Protein AF-0000000072512938 (afdb_homodimer)

Organism: Oesophagostomum dentatum (NCBI:txid61180)

Sequence (250 aa):
MSCCQEAKSILQPLFENYSKQLEEQHVDKAAEYYDEHAVLIQIGKKAEYGREAIKRELKKFDEIMGKSTTKLSGDSYLKAGDFLIITANYETNTEKIGVAKGKFTQIWRKTGDKYTIIHDEFSMEMSCCQEAKSILQPLFENYSKQLEEQHVDKAAEYYDEHAVLIQIGKKAEYGREAIKRELKKFDEIMGKSTTKLSGDSYLKAGDFLIITANYETNTEKIGVAKGKFTQIWRKTGDKYTIIHDEFSME

Solvent-accessible surface area (backbone atoms only — not comparable to full-atom values): 12509 Å² total; per-residue (Å²): 126,61,69,46,58,58,23,37,71,59,46,48,61,55,49,53,53,44,48,48,26,50,31,70,66,35,42,72,67,34,32,64,40,37,28,70,76,13,35,42,35,44,70,95,55,81,66,32,65,20,28,68,47,40,33,54,52,47,44,52,50,40,69,60,26,47,54,36,50,77,46,76,44,82,65,44,41,31,45,43,88,58,32,39,34,42,36,28,36,40,42,30,45,30,67,64,69,46,74,46,35,32,39,36,41,39,36,31,38,54,57,92,92,43,68,26,32,47,37,36,38,32,43,77,106,124,60,70,47,58,57,24,37,70,59,47,48,60,54,48,51,52,45,49,47,26,51,32,70,65,34,45,71,67,35,33,65,39,38,28,72,75,14,35,42,36,45,70,95,57,81,67,32,64,21,28,69,47,39,33,54,51,48,45,52,51,40,71,60,26,45,54,36,49,74,46,75,43,84,65,44,41,30,46,41,87,58,31,38,37,42,37,29,35,40,41,30,44,30,68,64,68,46,74,47,33,32,41,36,40,38,36,30,38,54,56,92,92,43,70,27,34,47,36,37,37,32,44,77,105

Nearest PDB structures (foldseek):
  2rgq-assembly1_A  TM=8.273E-01  e=2.759E-08  Nostoc punctiforme PCC 73102
  3cnx-assembly1_A  TM=8.675E-01  e=4.681E-07  Streptomyces avermitilis
  3gwr-assembly1_A  TM=8.528E-01  e=3.090E-06  Thiobacillus denitrificans ATCC 25259
  3er7-assembly1_A  TM=6.664E-01  e=2.913E-06  Exiguobacterium sibiricum 255-15
  7s5n-assembly2_D  TM=7.376E-01  e=6.637E-05  Mycobacterium marinum M

Radius of gyration: 19.02 Å; Cα contacts (8 Å, |Δi|>4): 520; chains: 2; bounding box: 40×60×36 Å

Secondary structure (DSSP, 8-state):
--HHHHHHHHHHHHHHHHHHHHHTT-HHHHHTTEEEEEEEEETTSPPEESHHHHHHHHHHHHHHH-SEEEEEEEEEEEEETTEEEEEEEEEEEETTTEEEEEEEEEEEEEETTEEEEEEEEE---/--HHHHHHHHHHHHHHHHHHHHHTT-HHHHHTTEEEEEEEEETTSPPEESHHHHHHHHHHHHHHH-SEEEEEEEEEEEEETTEEEEEEEEEEEETTTEEEEEEEEEEEEEETTEEEEEEEEE---

pLDDT: mean 95.58, std 9.35, range [35.94, 98.88]

InterPro domains:
  IPR027843 Domain of unknown function DUF4440 [PF14534] (13-117)
  IPR032710 NTF2-like domain superfamily [SSF54427] (13-124)

Structure (mmCIF, N/CA/C/O backbone):
data_AF-0000000072512938-model_v1
#
loop_
_entity.id
_entity.type
_entity.pdbx_description
1 polymer 'DUF4440 domain-containing protein'
#
loop_
_atom_site.group_PDB
_atom_site.id
_atom_site.type_symbol
_atom_site.label_atom_id
_atom_site.label_alt_id
_atom_site.label_comp_id
_atom_site.label_asym_id
_atom_site.label_entity_id
_atom_site.label_seq_id
_atom_site.pdbx_PDB_ins_code
_atom_site.Cartn_x
_atom_site.Cartn_y
_atom_site.Cartn_z
_atom_site.occupancy
_atom_site.B_iso_or_equiv
_atom_site.auth_seq_id
_atom_site.auth_comp_id
_atom_site.auth_asym_id
_atom_site.auth_atom_id
_atom_site.pdbx_PDB_model_num
ATOM 1 N N . MET A 1 1 ? -26.25 -3.875 -3.771 1 35.94 1 MET A N 1
ATOM 2 C CA . MET A 1 1 ? -25.547 -5.148 -3.668 1 35.94 1 MET A CA 1
ATOM 3 C C . MET A 1 1 ? -24.453 -5.078 -2.604 1 35.94 1 MET A C 1
ATOM 5 O O . MET A 1 1 ? -23.891 -4.012 -2.352 1 35.94 1 MET A O 1
ATOM 9 N N . SER A 1 2 ? -24.359 -5.918 -1.643 1 42.59 2 SER A N 1
ATOM 10 C CA . SER A 1 2 ? -23.469 -5.887 -0.483 1 42.59 2 SER A CA 1
ATOM 11 C C . SER A 1 2 ? -22.047 -5.504 -0.882 1 42.59 2 SER A C 1
ATOM 13 O O . SER A 1 2 ? -21.594 -5.852 -1.971 1 42.59 2 SER A O 1
ATOM 15 N N . CYS A 1 3 ? -21.547 -4.367 -0.385 1 50.16 3 CYS A N 1
ATOM 16 C CA . CYS A 1 3 ? -20.203 -3.822 -0.572 1 50.16 3 CYS A CA 1
ATOM 17 C C . CYS A 1 3 ? -19.219 -4.926 -0.903 1 50.16 3 CYS A C 1
ATOM 19 O O . CYS A 1 3 ? -18.344 -4.75 -1.762 1 50.16 3 CYS A O 1
ATOM 21 N N . CYS A 1 4 ? -19.578 -6.215 -0.371 1 59.03 4 CYS A N 1
ATOM 22 C CA . CYS A 1 4 ? -18.656 -7.328 -0.538 1 59.03 4 CYS A CA 1
ATOM 23 C C . CYS A 1 4 ? -18.828 -7.98 -1.903 1 59.03 4 CYS A C 1
ATOM 25 O O . CYS A 1 4 ? -17.844 -8.328 -2.559 1 59.03 4 CYS A O 1
ATOM 27 N N . GLN A 1 5 ? -19.984 -7.977 -2.498 1 74.44 5 GLN A N 1
ATOM 28 C CA . GLN A 1 5 ? -20.203 -8.703 -3.744 1 74.44 5 GLN A CA 1
ATOM 29 C C . GLN A 1 5 ? -19.578 -7.961 -4.926 1 74.44 5 GLN A C 1
ATOM 31 O O . GLN A 1 5 ? -19.031 -8.578 -5.836 1 74.44 5 GLN A O 1
ATOM 36 N N . GLU A 1 6 ? -19.594 -6.746 -4.879 1 89.75 6 GLU A N 1
ATOM 37 C CA . GLU A 1 6 ? -19.031 -5.93 -5.949 1 89.75 6 GLU A CA 1
ATOM 38 C C . GLU A 1 6 ? -17.516 -6.086 -6.027 1 89.75 6 GLU A C 1
ATOM 40 O O . GLU A 1 6 ? -16.953 -6.25 -7.117 1 89.75 6 GLU A O 1
ATOM 45 N N . ALA A 1 7 ? -16.891 -6.137 -4.93 1 95.31 7 ALA A N 1
ATOM 46 C CA . ALA A 1 7 ? -15.438 -6.289 -4.887 1 95.31 7 ALA A CA 1
ATOM 47 C C . ALA A 1 7 ? -15 -7.586 -5.555 1 95.31 7 ALA A C 1
ATOM 49 O O . ALA A 1 7 ? -14.062 -7.598 -6.355 1 95.31 7 ALA A O 1
ATOM 50 N N . LYS A 1 8 ? -15.688 -8.672 -5.273 1 96.38 8 LYS A N 1
ATOM 51 C CA . LYS A 1 8 ? -15.336 -9.969 -5.828 1 96.38 8 LYS A CA 1
ATOM 52 C C . LYS A 1 8 ? -15.57 -10.008 -7.336 1 96.38 8 LYS A C 1
ATOM 54 O O . LYS A 1 8 ? -14.758 -10.555 -8.086 1 96.38 8 LYS A O 1
ATOM 59 N N . SER A 1 9 ? -16.609 -9.492 -7.809 1 96.62 9 SER A N 1
ATOM 60 C CA . SER A 1 9 ? -16.953 -9.523 -9.227 1 96.62 9 SER A CA 1
ATOM 61 C C . SER A 1 9 ? -15.906 -8.797 -10.062 1 96.62 9 SER A C 1
ATOM 63 O O . SER A 1 9 ? -15.648 -9.172 -11.203 1 96.62 9 SER A O 1
ATOM 65 N N . ILE A 1 10 ? -15.258 -7.77 -9.508 1 96.94 10 ILE A N 1
ATOM 66 C CA . ILE A 1 10 ? -14.234 -7.012 -10.219 1 96.94 10 ILE A CA 1
ATOM 67 C C . ILE A 1 10 ? -12.875 -7.688 -10.047 1 96.94 10 ILE A C 1
ATOM 69 O O . ILE A 1 10 ? -12.172 -7.934 -11.023 1 96.94 10 ILE A O 1
ATOM 73 N N . LEU A 1 11 ? -12.531 -8.016 -8.773 1 97.94 11 LEU A N 1
ATOM 74 C CA . LEU A 1 11 ? -11.156 -8.367 -8.43 1 97.94 11 LEU A CA 1
ATOM 75 C C . LEU A 1 11 ? -10.883 -9.836 -8.734 1 97.94 11 LEU A C 1
ATOM 77 O O . LEU A 1 11 ? -9.758 -10.203 -9.078 1 97.94 11 LEU A O 1
ATOM 81 N N . GLN A 1 12 ? -11.867 -10.711 -8.656 1 97.81 12 GLN A N 1
ATOM 82 C CA . GLN A 1 12 ? -11.617 -12.133 -8.867 1 97.81 12 GLN A CA 1
ATOM 83 C C . GLN A 1 12 ? -11.094 -12.398 -10.281 1 97.81 12 GLN A C 1
ATOM 85 O O . GLN A 1 12 ? -10.062 -13.055 -10.453 1 97.81 12 GLN A O 1
ATOM 90 N N . PRO A 1 13 ? -11.75 -11.852 -11.297 1 97.81 13 PRO A N 1
ATOM 91 C CA . PRO A 1 13 ? -11.195 -12.094 -12.625 1 97.81 13 PRO A CA 1
ATOM 92 C C . PRO A 1 13 ? -9.82 -11.453 -12.82 1 97.81 13 PRO A C 1
ATOM 94 O O . PRO A 1 13 ? -8.977 -12 -13.539 1 97.81 13 PRO A O 1
ATOM 97 N N . LEU A 1 14 ? -9.508 -10.258 -12.266 1 98.06 14 LEU A N 1
ATOM 98 C CA . LEU A 1 14 ? -8.195 -9.625 -12.328 1 98.06 14 LEU A CA 1
ATOM 99 C C . LEU A 1 14 ? -7.129 -10.523 -11.711 1 98.06 14 LEU A C 1
ATOM 101 O O . LEU A 1 14 ? -6.09 -10.773 -12.328 1 98.06 14 LEU A O 1
ATOM 105 N N . PHE A 1 15 ? -7.457 -11.023 -10.547 1 98.69 15 PHE A N 1
ATOM 106 C CA . PHE A 1 15 ? -6.516 -11.883 -9.836 1 98.69 15 PHE A CA 1
ATOM 107 C C . PHE A 1 15 ? -6.258 -13.172 -10.609 1 98.69 15 PHE A C 1
ATOM 109 O O . PHE A 1 15 ? -5.121 -13.641 -10.688 1 98.69 15 PHE A O 1
ATOM 116 N N . GLU A 1 16 ? -7.336 -13.781 -11.125 1 98.25 16 GLU A N 1
ATOM 117 C CA . GLU A 1 16 ? -7.203 -15.031 -11.867 1 98.25 16 GLU A CA 1
ATOM 118 C C . GLU A 1 16 ? -6.324 -14.852 -13.102 1 98.25 16 GLU A C 1
ATOM 120 O O . GLU A 1 16 ? -5.516 -15.719 -13.43 1 98.25 16 GLU A O 1
ATOM 125 N N . ASN A 1 17 ? -6.449 -13.758 -13.75 1 98.44 17 ASN A N 1
ATOM 126 C CA . ASN A 1 17 ? -5.605 -13.484 -14.906 1 98.44 17 ASN A CA 1
ATOM 127 C C . ASN A 1 17 ? -4.152 -13.25 -14.5 1 98.44 17 ASN A C 1
ATOM 129 O O . ASN A 1 17 ? -3.23 -13.719 -15.156 1 98.44 17 ASN A O 1
ATOM 133 N N . TYR A 1 18 ? -3.945 -12.492 -13.438 1 98.75 18 TYR A N 1
ATOM 134 C CA . TYR A 1 18 ? -2.621 -12.297 -12.859 1 98.75 18 TYR A CA 1
ATOM 135 C C . TYR A 1 18 ? -1.987 -13.641 -12.492 1 98.75 18 TYR A C 1
ATOM 137 O O . TYR A 1 18 ? -0.845 -13.914 -12.867 1 98.75 18 TYR A O 1
ATOM 145 N N . SER A 1 19 ? -2.727 -14.461 -11.828 1 98.25 19 SER A N 1
ATOM 146 C CA . SER A 1 19 ? -2.246 -15.766 -11.383 1 98.25 19 SER A CA 1
ATOM 147 C C . SER A 1 19 ? -1.896 -16.656 -12.57 1 98.25 19 SER A C 1
ATOM 149 O O . SER A 1 19 ? -0.896 -17.375 -12.539 1 98.25 19 SER A O 1
ATOM 151 N N . LYS A 1 20 ? -2.711 -16.578 -13.555 1 98.25 20 LYS A N 1
ATOM 152 C CA . LYS A 1 20 ? -2.486 -17.391 -14.75 1 98.25 20 LYS A CA 1
ATOM 153 C C . LYS A 1 20 ? -1.156 -17.031 -15.406 1 98.25 20 LYS A C 1
ATOM 155 O O . LYS A 1 20 ? -0.452 -17.906 -15.914 1 98.25 20 LYS A O 1
ATOM 160 N N . GLN A 1 21 ? -0.826 -15.711 -15.43 1 98.56 21 GLN A N 1
ATOM 161 C CA . GLN A 1 21 ? 0.461 -15.305 -15.984 1 98.56 21 GLN A CA 1
ATOM 162 C C . GLN A 1 21 ? 1.615 -15.961 -15.234 1 98.56 21 GLN A C 1
ATOM 164 O O . GLN A 1 21 ? 2.584 -16.422 -15.852 1 98.56 21 GLN A O 1
ATOM 169 N N . LEU A 1 22 ? 1.523 -16.047 -13.93 1 98.19 22 LEU A N 1
ATOM 170 C CA . LEU A 1 22 ? 2.566 -16.656 -13.117 1 98.19 22 LEU A CA 1
ATOM 171 C C . LEU A 1 22 ? 2.615 -18.156 -13.344 1 98.19 22 LEU A C 1
ATOM 173 O O . LEU A 1 22 ? 3.695 -18.734 -13.469 1 98.19 22 LEU A O 1
ATOM 177 N N . GLU A 1 23 ? 1.452 -18.766 -13.398 1 97.75 23 GLU A N 1
ATOM 178 C CA . GLU A 1 23 ? 1.359 -20.219 -13.586 1 97.75 23 GLU A CA 1
ATOM 179 C C . GLU A 1 23 ? 1.979 -20.625 -14.922 1 97.75 23 GLU A C 1
ATOM 181 O O . GLU A 1 23 ? 2.598 -21.688 -15.016 1 97.75 23 GLU A O 1
ATOM 186 N N . GLU A 1 24 ? 1.854 -19.797 -15.891 1 96.69 24 GLU A N 1
ATOM 187 C CA . GLU A 1 24 ? 2.346 -20.109 -17.234 1 96.69 24 GLU A CA 1
ATOM 188 C C . GLU A 1 24 ? 3.754 -19.562 -17.438 1 96.69 24 GLU A C 1
ATOM 190 O O . GLU A 1 24 ? 4.27 -19.562 -18.562 1 96.69 24 GLU A O 1
ATOM 195 N N . GLN A 1 25 ? 4.363 -18.969 -16.406 1 97.81 25 GLN A N 1
ATOM 196 C CA . GLN A 1 25 ? 5.738 -18.5 -16.359 1 97.81 25 GLN A CA 1
ATOM 197 C C . GLN A 1 25 ? 5.938 -17.281 -17.266 1 97.81 25 GLN A C 1
ATOM 199 O O . GLN A 1 25 ? 6.977 -17.156 -17.906 1 97.81 25 GLN A O 1
ATOM 204 N N . HIS A 1 26 ? 4.883 -16.531 -17.422 1 98.31 26 HIS A N 1
ATOM 205 C CA . HIS A 1 26 ? 4.957 -15.234 -18.094 1 98.31 26 HIS A CA 1
ATOM 206 C C . HIS A 1 26 ? 5.266 -14.117 -17.094 1 98.31 26 HIS A C 1
ATOM 208 O O . HIS A 1 26 ? 4.453 -13.219 -16.906 1 98.31 26 HIS A O 1
ATOM 214 N N . VAL A 1 27 ? 6.43 -14.062 -16.641 1 98.25 27 VAL A N 1
ATOM 215 C CA . VAL A 1 27 ? 6.859 -13.195 -15.539 1 98.25 27 VAL A CA 1
ATOM 216 C C . VAL A 1 27 ? 6.723 -11.734 -15.945 1 98.25 27 VAL A C 1
ATOM 218 O O . VAL A 1 27 ? 6.254 -10.906 -15.164 1 98.25 27 VAL A O 1
ATOM 221 N N . ASP A 1 28 ? 7.109 -11.383 -17.188 1 98.25 28 ASP A N 1
ATOM 222 C CA . ASP A 1 28 ? 7.02 -10.008 -17.656 1 98.25 28 ASP A CA 1
ATOM 223 C C . ASP A 1 28 ? 5.57 -9.516 -17.656 1 98.25 28 ASP A C 1
ATOM 225 O O . ASP A 1 28 ? 5.293 -8.383 -17.266 1 98.25 28 ASP A O 1
ATOM 229 N N . LYS A 1 29 ? 4.668 -10.336 -18.109 1 98.62 29 LYS A N 1
ATOM 230 C CA . LYS A 1 29 ? 3.252 -9.984 -18.125 1 98.62 29 LYS A CA 1
ATOM 231 C C . LYS A 1 29 ? 2.697 -9.844 -16.703 1 98.62 29 LYS A C 1
ATOM 233 O O . LYS A 1 29 ? 1.9 -8.953 -16.438 1 98.62 29 LYS A O 1
ATOM 238 N N . ALA A 1 30 ? 3.111 -10.781 -15.797 1 98.75 30 ALA A N 1
ATOM 239 C CA . ALA A 1 30 ? 2.686 -10.703 -14.406 1 98.75 30 ALA A CA 1
ATOM 240 C C . ALA A 1 30 ? 3.17 -9.406 -13.758 1 98.75 30 ALA A C 1
ATOM 242 O O . ALA A 1 30 ? 2.428 -8.766 -13.008 1 98.75 30 ALA A O 1
ATOM 243 N N . ALA A 1 31 ? 4.418 -9.047 -14.07 1 98.75 31 ALA A N 1
ATOM 244 C CA . ALA A 1 31 ? 5.02 -7.855 -13.477 1 98.75 31 ALA A CA 1
ATOM 245 C C . ALA A 1 31 ? 4.246 -6.602 -13.875 1 98.75 31 ALA A C 1
ATOM 247 O O . ALA A 1 31 ? 4.223 -5.617 -13.133 1 98.75 31 ALA A O 1
ATO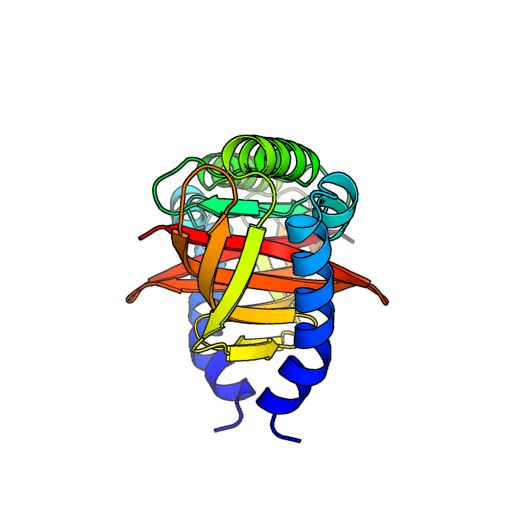M 248 N N . GLU A 1 32 ? 3.561 -6.617 -15.016 1 98.31 32 GLU A N 1
ATOM 249 C CA . GLU A 1 32 ? 2.822 -5.465 -15.523 1 98.31 32 GLU A CA 1
ATOM 250 C C . GLU A 1 32 ? 1.613 -5.152 -14.641 1 98.31 32 GLU A C 1
ATOM 252 O O . GLU A 1 32 ? 1.047 -4.062 -14.719 1 98.31 32 GLU A O 1
ATOM 257 N N . TYR A 1 33 ? 1.203 -6.09 -13.844 1 98.81 33 TYR A N 1
ATOM 258 C CA . TYR A 1 33 ? 0.08 -5.852 -12.945 1 98.81 33 TYR A CA 1
ATOM 259 C C . TYR A 1 33 ? 0.5 -4.984 -11.766 1 98.81 33 TYR A C 1
ATOM 261 O O . TYR A 1 33 ? -0.348 -4.43 -11.062 1 98.81 33 TYR A O 1
ATOM 269 N N . TYR A 1 34 ? 1.783 -4.906 -11.5 1 98.81 34 TYR A N 1
ATOM 270 C CA . TYR A 1 34 ? 2.258 -4.113 -10.367 1 98.81 34 TYR A CA 1
ATOM 271 C C . TYR A 1 34 ? 2.426 -2.65 -10.758 1 98.81 34 TYR A C 1
ATOM 273 O O . TYR A 1 34 ? 2.904 -2.346 -11.852 1 98.81 34 TYR A O 1
ATOM 281 N N . ASP A 1 35 ? 2.004 -1.762 -9.859 1 98.06 35 ASP A N 1
ATOM 282 C CA . ASP A 1 35 ? 2.301 -0.337 -9.977 1 98.06 35 ASP A CA 1
ATOM 283 C C . ASP A 1 35 ? 3.809 -0.09 -9.984 1 98.06 35 ASP A C 1
ATOM 285 O O . ASP A 1 35 ? 4.578 -0.892 -9.453 1 98.06 35 ASP A O 1
ATOM 289 N N . GLU A 1 36 ? 4.199 1.029 -10.602 1 96.88 36 GLU A N 1
ATOM 290 C CA . GLU A 1 36 ? 5.621 1.355 -10.664 1 96.88 36 GLU A CA 1
ATOM 291 C C . GLU A 1 36 ? 6.211 1.519 -9.266 1 96.88 36 GLU A C 1
ATOM 293 O O . GLU A 1 36 ? 7.414 1.327 -9.07 1 96.88 36 GLU A O 1
ATOM 298 N N . HIS A 1 37 ? 5.363 1.837 -8.219 1 96.94 37 HIS A N 1
ATOM 299 C CA . HIS A 1 37 ? 5.84 2.072 -6.863 1 96.94 37 HIS A CA 1
ATOM 300 C C . HIS A 1 37 ? 5.352 0.987 -5.91 1 96.94 37 HIS A C 1
ATOM 302 O O . HIS A 1 37 ? 5.262 1.21 -4.699 1 96.94 37 HIS A O 1
ATOM 308 N N . ALA A 1 38 ? 4.961 -0.141 -6.488 1 98.31 38 ALA A N 1
ATOM 309 C CA . ALA A 1 38 ? 4.422 -1.236 -5.688 1 98.31 38 ALA A CA 1
ATOM 310 C C . ALA A 1 38 ? 5.477 -1.796 -4.738 1 98.31 38 ALA A C 1
ATOM 312 O O . ALA A 1 38 ? 6.676 -1.563 -4.93 1 98.31 38 ALA A O 1
ATOM 313 N N . VAL A 1 39 ? 5.004 -2.451 -3.693 1 98.38 39 VAL A N 1
ATOM 314 C CA . VAL A 1 39 ? 5.859 -3.156 -2.742 1 98.38 39 VAL A CA 1
ATOM 315 C C . VAL A 1 39 ? 5.457 -4.629 -2.684 1 98.38 39 VAL A C 1
ATOM 317 O O . VAL A 1 39 ? 4.27 -4.957 -2.629 1 98.38 39 VAL A O 1
ATOM 320 N N . LEU A 1 40 ? 6.426 -5.531 -2.779 1 98.75 40 LEU A N 1
ATOM 321 C CA . LEU A 1 40 ? 6.254 -6.961 -2.557 1 98.75 40 LEU A CA 1
ATOM 322 C C . LEU A 1 40 ? 6.984 -7.406 -1.294 1 98.75 40 LEU A C 1
ATOM 324 O O .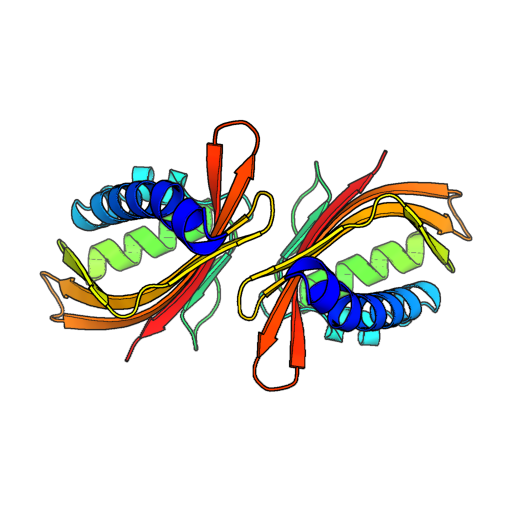 LEU A 1 40 ? 8.195 -7.211 -1.172 1 98.75 40 LEU A O 1
ATOM 328 N N . ILE A 1 41 ? 6.227 -7.988 -0.348 1 98.19 41 ILE A N 1
ATOM 329 C CA . ILE A 1 41 ? 6.762 -8.367 0.954 1 98.19 41 ILE A CA 1
ATOM 330 C C . ILE A 1 41 ? 6.531 -9.859 1.192 1 98.19 41 ILE A C 1
ATOM 332 O O . ILE A 1 41 ? 5.387 -10.32 1.218 1 98.19 41 ILE A O 1
ATOM 336 N N . GLN A 1 42 ? 7.57 -10.609 1.276 1 97 42 GLN A N 1
ATOM 337 C CA . GLN A 1 42 ? 7.496 -11.914 1.932 1 97 42 GLN A CA 1
ATOM 338 C C . GLN A 1 42 ? 7.77 -11.797 3.428 1 97 42 GLN A C 1
ATOM 340 O O . GLN A 1 42 ? 8.844 -11.352 3.834 1 97 42 GLN A O 1
ATOM 345 N N . ILE A 1 43 ? 6.863 -12.219 4.211 1 94.75 43 ILE A N 1
ATOM 346 C CA . ILE A 1 43 ? 7 -12.086 5.656 1 94.75 43 ILE A CA 1
ATOM 347 C C . ILE A 1 43 ? 8.305 -12.742 6.113 1 94.75 43 ILE A C 1
ATOM 349 O O . ILE A 1 43 ? 8.578 -13.891 5.766 1 94.75 43 ILE A O 1
ATOM 353 N N . GLY A 1 44 ? 9.125 -11.953 6.828 1 92.88 44 GLY A N 1
ATOM 354 C CA . GLY A 1 44 ? 10.391 -12.445 7.348 1 92.88 44 GLY A CA 1
ATOM 355 C C . GLY A 1 44 ? 11.562 -12.164 6.43 1 92.88 44 GLY A C 1
ATOM 356 O O . GLY A 1 44 ? 12.711 -12.477 6.766 1 92.88 44 GLY A O 1
ATOM 357 N N . LYS A 1 45 ? 11.391 -11.57 5.262 1 94.25 45 LYS A N 1
ATOM 358 C CA . LYS A 1 45 ? 12.453 -11.25 4.312 1 94.25 45 LYS A CA 1
ATOM 359 C C . LYS A 1 45 ? 12.453 -9.766 3.969 1 94.25 45 LYS A C 1
ATOM 361 O O . LYS A 1 45 ? 11.555 -9.031 4.379 1 94.25 45 LYS A O 1
ATOM 366 N N . LYS A 1 46 ? 13.516 -9.383 3.236 1 93.94 46 LYS A N 1
ATOM 367 C CA . LYS A 1 46 ? 13.586 -8.016 2.73 1 93.94 46 LYS A CA 1
ATOM 368 C C . LYS A 1 46 ? 12.523 -7.766 1.668 1 93.94 46 LYS A C 1
ATOM 370 O O . LYS A 1 46 ? 12.242 -8.641 0.844 1 93.94 46 LYS A O 1
ATOM 375 N N . ALA A 1 47 ? 11.977 -6.598 1.652 1 98 47 ALA A N 1
ATOM 376 C CA . ALA A 1 47 ? 10.945 -6.223 0.681 1 98 47 ALA A CA 1
ATOM 377 C C . ALA A 1 47 ? 11.578 -5.836 -0.656 1 98 47 ALA A C 1
ATOM 379 O O . ALA A 1 47 ? 12.734 -5.414 -0.708 1 98 47 ALA A O 1
ATOM 380 N N . GLU A 1 48 ? 10.828 -6.062 -1.697 1 98.44 48 GLU A N 1
ATOM 381 C CA . GLU A 1 48 ? 11.156 -5.527 -3.016 1 98.44 48 GLU A CA 1
ATOM 382 C C . GLU A 1 48 ? 10.328 -4.293 -3.336 1 98.44 48 GLU A C 1
ATOM 384 O O . GLU A 1 48 ? 9.109 -4.289 -3.139 1 98.44 48 GLU A O 1
ATOM 389 N N . TYR A 1 49 ? 11.039 -3.279 -3.828 1 98.31 49 TYR A N 1
ATOM 390 C CA . TYR A 1 49 ? 10.375 -2.008 -4.078 1 98.31 49 TYR A CA 1
ATOM 391 C C . TYR A 1 49 ? 10.414 -1.649 -5.559 1 98.31 49 TYR A C 1
ATOM 393 O O . TYR A 1 49 ? 11.492 -1.608 -6.16 1 98.31 49 TYR A O 1
ATOM 401 N N . GLY A 1 50 ? 9.211 -1.279 -6.031 1 97.75 50 GLY A N 1
ATOM 402 C CA . GLY A 1 50 ? 9.117 -0.887 -7.43 1 97.75 50 GLY A CA 1
ATOM 403 C C . GLY A 1 50 ? 8.906 -2.061 -8.367 1 97.75 50 GLY A C 1
ATOM 404 O O . GLY A 1 50 ? 9.383 -3.166 -8.109 1 97.75 50 GLY A O 1
ATOM 405 N N . ARG A 1 51 ? 8.344 -1.836 -9.562 1 98.25 51 ARG A N 1
ATOM 406 C CA . ARG A 1 51 ? 7.934 -2.867 -10.508 1 98.25 51 ARG A CA 1
ATOM 407 C C . ARG A 1 51 ? 9.141 -3.639 -11.031 1 98.25 51 ARG A C 1
ATOM 409 O O . ARG A 1 51 ? 9.078 -4.859 -11.188 1 98.25 51 ARG A O 1
ATOM 416 N N . GLU A 1 52 ? 10.211 -2.967 -11.273 1 98.06 52 GLU A N 1
ATOM 417 C CA . GLU A 1 52 ? 11.383 -3.635 -11.836 1 98.06 52 GLU A CA 1
ATOM 418 C C . GLU A 1 52 ? 11.992 -4.613 -10.844 1 98.06 52 GLU A C 1
ATOM 420 O O . GLU A 1 52 ? 12.367 -5.73 -11.211 1 98.06 52 GLU A O 1
ATOM 425 N N . ALA A 1 53 ? 12.133 -4.148 -9.625 1 98.31 53 ALA A N 1
ATOM 426 C CA . ALA A 1 53 ? 12.656 -5.039 -8.594 1 98.31 53 ALA A CA 1
ATOM 427 C C . ALA A 1 53 ? 11.727 -6.23 -8.367 1 98.31 53 ALA A C 1
ATOM 429 O O . ALA A 1 53 ? 12.188 -7.359 -8.18 1 98.31 53 ALA A O 1
ATOM 430 N N . ILE A 1 54 ? 10.414 -5.98 -8.383 1 98.69 54 ILE A N 1
ATOM 431 C CA . ILE A 1 54 ? 9.438 -7.039 -8.195 1 98.69 54 ILE A CA 1
ATOM 432 C C . ILE A 1 54 ? 9.523 -8.039 -9.352 1 98.69 54 ILE A C 1
ATOM 434 O O . ILE A 1 54 ? 9.477 -9.25 -9.133 1 98.69 54 ILE A O 1
ATOM 438 N N . LYS A 1 55 ? 9.711 -7.539 -10.57 1 98.81 55 LYS A N 1
ATOM 439 C CA . LYS A 1 55 ? 9.875 -8.414 -11.734 1 98.81 55 LYS A CA 1
ATOM 440 C C . 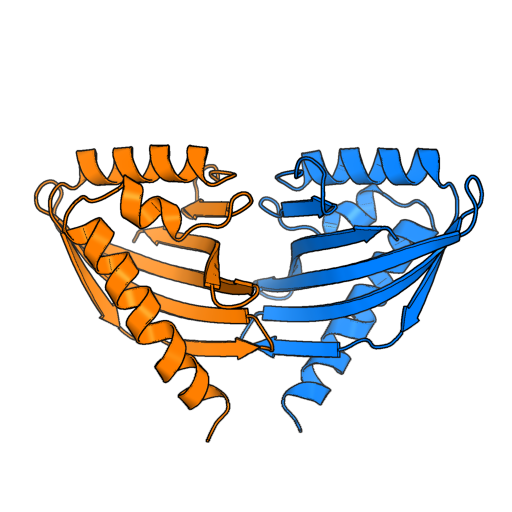LYS A 1 55 ? 11.047 -9.367 -11.539 1 98.81 55 LYS A C 1
ATOM 442 O O . LYS A 1 55 ? 10.938 -10.555 -11.836 1 98.81 55 LYS A O 1
ATOM 447 N N . ARG A 1 56 ? 12.141 -8.828 -11.039 1 98.62 56 ARG A N 1
ATOM 448 C CA . ARG A 1 56 ? 13.32 -9.664 -10.812 1 98.62 56 ARG A CA 1
ATOM 449 C C . ARG A 1 56 ? 13.031 -10.75 -9.773 1 98.62 56 ARG A C 1
ATOM 451 O O . ARG A 1 56 ? 13.469 -11.891 -9.922 1 98.62 56 ARG A O 1
ATOM 458 N N . GLU A 1 57 ? 12.344 -10.359 -8.742 1 98.5 57 GLU A N 1
ATOM 459 C CA . GLU A 1 57 ? 12 -11.336 -7.715 1 98.5 57 GLU A CA 1
ATOM 460 C C . GLU A 1 57 ? 11.07 -12.414 -8.258 1 98.5 57 GLU A C 1
ATOM 462 O O . GLU A 1 57 ? 11.227 -13.594 -7.945 1 98.5 57 GLU A O 1
ATOM 467 N N . LEU A 1 58 ? 10.055 -12.016 -9.086 1 98.5 58 LEU A N 1
ATOM 468 C CA . LEU A 1 58 ? 9.148 -12.969 -9.703 1 98.5 58 LEU A CA 1
ATOM 469 C C . LEU A 1 58 ? 9.906 -13.953 -10.586 1 98.5 58 LEU A C 1
ATOM 471 O O . LEU A 1 58 ? 9.562 -15.133 -10.648 1 98.5 58 LEU A O 1
ATOM 475 N N . LYS A 1 59 ? 10.906 -13.438 -11.242 1 98.44 59 LYS A N 1
ATOM 476 C CA . LYS A 1 59 ? 11.734 -14.305 -12.078 1 98.44 59 LYS A CA 1
ATOM 477 C C . LYS A 1 59 ? 12.445 -15.359 -11.234 1 98.44 59 LYS A C 1
ATOM 479 O O . LYS A 1 59 ? 12.547 -16.516 -11.641 1 98.44 59 LYS A O 1
ATOM 484 N N . LYS A 1 60 ? 12.984 -14.938 -10.156 1 97.88 60 LYS A N 1
ATOM 485 C CA . LYS A 1 60 ? 13.633 -15.883 -9.258 1 97.88 60 LYS A CA 1
ATOM 486 C C . LYS A 1 60 ? 12.664 -16.969 -8.789 1 97.88 60 LYS A C 1
ATOM 488 O O . LYS A 1 60 ? 13.008 -18.141 -8.75 1 97.88 60 LYS A O 1
ATOM 493 N N . PHE A 1 61 ? 11.422 -16.516 -8.367 1 96.81 61 PHE A N 1
ATOM 494 C CA . PHE A 1 61 ? 10.398 -17.484 -7.965 1 96.81 61 PHE A CA 1
ATOM 495 C C . PHE A 1 61 ? 10.125 -18.484 -9.078 1 96.81 61 PHE A C 1
ATOM 497 O O . PHE A 1 61 ? 10.016 -19.688 -8.82 1 96.81 61 PHE A O 1
ATOM 504 N N . ASP A 1 62 ? 9.984 -17.969 -10.219 1 97.25 62 ASP A N 1
ATOM 505 C CA . ASP A 1 62 ? 9.703 -18.812 -11.391 1 97.25 62 ASP A CA 1
ATOM 506 C C . ASP A 1 62 ? 10.805 -19.844 -11.594 1 97.25 62 ASP A C 1
ATOM 508 O O . ASP A 1 62 ? 10.523 -21 -11.891 1 97.25 62 ASP A O 1
ATOM 512 N N . GLU A 1 63 ? 12.031 -19.422 -11.484 1 97.12 63 GLU A N 1
ATOM 513 C CA . GLU A 1 63 ? 13.172 -20.312 -11.68 1 97.12 63 GLU A CA 1
ATOM 514 C C . GLU A 1 63 ? 13.203 -21.406 -10.617 1 97.12 63 GLU A C 1
ATOM 516 O O . GLU A 1 63 ? 13.516 -22.562 -10.914 1 97.12 63 GLU A O 1
ATOM 521 N N . ILE A 1 64 ? 12.852 -21.062 -9.461 1 96.06 64 ILE A N 1
ATOM 522 C CA . ILE A 1 64 ? 12.922 -21.984 -8.328 1 96.06 64 ILE A CA 1
ATOM 523 C C . ILE A 1 64 ? 11.75 -22.969 -8.391 1 96.06 64 ILE A C 1
ATOM 525 O O . ILE A 1 64 ? 11.906 -24.141 -8.07 1 96.06 64 ILE A O 1
ATOM 529 N N . MET A 1 65 ? 10.602 -22.578 -8.805 1 96.31 65 MET A N 1
ATOM 530 C CA . MET A 1 65 ? 9.383 -23.359 -8.688 1 96.31 65 MET A CA 1
ATOM 531 C C . MET A 1 65 ? 9.094 -24.109 -9.984 1 96.31 65 MET A C 1
ATOM 533 O O . MET A 1 65 ? 8.516 -25.203 -9.961 1 96.31 65 MET A O 1
ATOM 537 N N . GLY A 1 66 ? 9.453 -23.406 -11.086 1 96.69 66 GLY A N 1
ATOM 538 C CA . GLY A 1 66 ? 8.977 -23.938 -12.359 1 96.69 66 GLY A CA 1
ATOM 539 C C . GLY A 1 66 ? 7.48 -23.75 -12.562 1 96.69 66 GLY A C 1
ATOM 540 O O . GLY A 1 66 ? 6.887 -22.812 -12.016 1 96.69 66 GLY A O 1
ATOM 541 N N . LYS A 1 67 ? 6.824 -24.562 -13.453 1 97.25 67 LYS A N 1
ATOM 542 C CA . LYS A 1 67 ? 5.379 -24.469 -13.648 1 97.25 67 LYS A CA 1
ATOM 543 C C . LYS A 1 67 ? 4.633 -24.766 -12.352 1 97.25 67 LYS A C 1
ATOM 545 O O . LYS A 1 67 ? 5.035 -25.641 -11.578 1 97.25 67 LYS A O 1
ATOM 550 N N . SER A 1 68 ? 3.588 -24.016 -12.188 1 97.88 68 SER A N 1
ATOM 551 C CA . SER A 1 68 ? 2.859 -24.156 -10.93 1 97.88 68 SER A CA 1
ATOM 552 C C . SER A 1 68 ? 1.369 -23.891 -11.125 1 97.88 68 SER A C 1
ATOM 554 O O . SER A 1 68 ? 0.962 -23.312 -12.133 1 97.88 68 SER A O 1
ATOM 556 N N . THR A 1 69 ? 0.555 -24.406 -10.203 1 98.19 69 THR A N 1
ATOM 557 C CA . THR A 1 69 ? -0.872 -24.109 -10.117 1 98.19 69 THR A CA 1
ATOM 558 C C . THR A 1 69 ? -1.259 -23.734 -8.688 1 98.19 69 THR A C 1
ATOM 560 O O . THR A 1 69 ? -0.812 -24.375 -7.727 1 98.19 69 THR A O 1
ATOM 563 N N . THR A 1 70 ? -2.102 -22.703 -8.617 1 98.31 70 THR A N 1
ATOM 564 C CA . THR A 1 70 ? -2.459 -22.188 -7.301 1 98.31 70 THR A CA 1
ATOM 565 C C . THR A 1 70 ? -3.959 -22.312 -7.059 1 98.31 70 THR A C 1
ATOM 567 O O . THR A 1 70 ? -4.762 -22.031 -7.949 1 98.31 70 THR A O 1
ATOM 570 N N . LYS A 1 71 ? -4.301 -22.75 -5.871 1 98.31 71 LYS A N 1
ATOM 571 C CA . LYS A 1 71 ? -5.676 -22.75 -5.379 1 98.31 71 LYS A CA 1
ATOM 572 C C . LYS A 1 71 ? -5.82 -21.844 -4.156 1 98.31 71 LYS A C 1
ATOM 574 O O . LYS A 1 71 ? -4.926 -21.797 -3.305 1 98.31 71 LYS A O 1
ATOM 579 N N . LEU A 1 72 ? -6.938 -21.172 -4.148 1 98.44 72 LEU A N 1
ATOM 580 C CA . LEU A 1 72 ? -7.203 -20.297 -3.014 1 98.44 72 LEU A CA 1
ATOM 581 C C . LEU A 1 72 ? -8.281 -20.891 -2.109 1 98.44 72 LEU A C 1
ATOM 583 O O . LEU A 1 72 ? -9.148 -21.625 -2.574 1 98.44 72 LEU A O 1
ATOM 587 N N . SER A 1 73 ? -8.188 -20.609 -0.893 1 98.5 73 SER A N 1
ATOM 588 C CA . SER A 1 73 ? -9.25 -20.891 0.073 1 98.5 73 SER A CA 1
ATOM 589 C C . SER A 1 73 ? -9.391 -19.75 1.077 1 98.5 73 SER A C 1
ATOM 591 O O . SER A 1 73 ? -8.445 -18.984 1.295 1 98.5 73 SER A O 1
ATOM 593 N N . GLY A 1 74 ? -10.625 -19.625 1.634 1 97.75 74 GLY A N 1
ATOM 594 C CA . GLY A 1 74 ? -10.859 -18.578 2.619 1 97.75 74 GLY A CA 1
ATOM 595 C C . GLY A 1 74 ? -10.688 -17.188 2.061 1 97.75 74 GLY A C 1
ATOM 596 O O . GLY A 1 74 ? -10.289 -16.266 2.785 1 97.75 74 GLY A O 1
ATOM 597 N N . ASP A 1 75 ? -10.883 -17.016 0.735 1 96.75 75 ASP A N 1
ATOM 598 C CA . ASP A 1 75 ? -10.641 -15.711 0.104 1 96.75 75 ASP A CA 1
ATOM 599 C C . ASP A 1 75 ? -11.719 -14.703 0.498 1 96.75 75 ASP A C 1
ATOM 601 O O . ASP A 1 75 ? -12.883 -15.062 0.665 1 96.75 75 ASP A O 1
ATOM 605 N N . SER A 1 76 ? -11.289 -13.578 0.718 1 96.25 76 SER A N 1
ATOM 606 C CA . SER A 1 76 ? -12.125 -12.414 0.982 1 96.25 76 SER A CA 1
ATOM 607 C C . SER A 1 76 ? -11.773 -11.258 0.048 1 96.25 76 SER A C 1
ATOM 609 O O . SER A 1 76 ? -10.602 -11.008 -0.227 1 96.25 76 SER A O 1
ATOM 611 N N . TYR A 1 77 ? -12.812 -10.641 -0.458 1 96.81 77 TYR A N 1
ATOM 612 C CA . TYR A 1 77 ? -12.695 -9.492 -1.343 1 96.81 77 TYR A CA 1
ATOM 613 C C . TYR A 1 77 ? -13.359 -8.266 -0.735 1 96.81 77 TYR A C 1
ATOM 615 O O . TYR A 1 77 ? -14.531 -8.312 -0.347 1 96.81 77 TYR A O 1
ATOM 623 N N . LEU A 1 78 ? -12.633 -7.156 -0.661 1 95.69 78 LEU A N 1
ATOM 624 C CA . LEU A 1 78 ? -13.164 -5.918 -0.113 1 95.69 78 LEU A CA 1
ATOM 625 C C . LEU A 1 78 ? -12.922 -4.75 -1.066 1 95.69 78 LEU A C 1
ATOM 627 O O . LEU A 1 78 ? -11.953 -4.758 -1.825 1 95.69 78 LEU A O 1
ATOM 631 N N . LYS A 1 79 ? -13.828 -3.844 -1.021 1 94.56 79 LYS A N 1
ATOM 632 C CA . LYS A 1 79 ? -13.695 -2.617 -1.802 1 94.56 79 LYS A CA 1
ATOM 633 C C . LYS A 1 79 ? -13.766 -1.385 -0.904 1 94.56 79 LYS A C 1
ATOM 635 O O . LYS A 1 79 ? -14.594 -1.316 0.004 1 94.56 79 LYS A O 1
ATOM 640 N N . ALA A 1 80 ? -12.898 -0.476 -1.053 1 92.5 80 ALA A N 1
ATOM 641 C CA . ALA A 1 80 ? -12.898 0.85 -0.439 1 92.5 80 ALA A CA 1
ATOM 642 C C . ALA A 1 80 ? -12.531 1.926 -1.456 1 92.5 80 ALA A C 1
ATOM 644 O O . ALA A 1 80 ? -11.344 2.205 -1.67 1 92.5 80 ALA A O 1
ATOM 645 N N . GLY A 1 81 ? -13.609 2.572 -1.985 1 91.44 81 GLY A N 1
ATOM 646 C CA . GLY A 1 81 ? -13.344 3.535 -3.043 1 91.44 81 GLY A CA 1
ATOM 647 C C . GLY A 1 81 ? -12.688 2.918 -4.262 1 91.44 81 GLY A C 1
ATOM 648 O O . GLY A 1 81 ? -13.188 1.936 -4.812 1 91.44 81 GLY A O 1
ATOM 649 N N . ASP A 1 82 ? -11.555 3.469 -4.57 1 94.44 82 ASP A N 1
ATOM 650 C CA . ASP A 1 82 ? -10.828 3.033 -5.762 1 94.44 82 ASP A CA 1
ATOM 651 C C . ASP A 1 82 ? -9.875 1.886 -5.438 1 94.44 82 ASP A C 1
ATOM 653 O O . ASP A 1 82 ? -9.023 1.527 -6.254 1 94.44 82 ASP A O 1
ATOM 657 N N . PHE A 1 83 ? -9.992 1.345 -4.234 1 96.06 83 PHE A N 1
ATOM 658 C CA . PHE A 1 83 ? -9.086 0.281 -3.812 1 96.06 83 PHE A CA 1
ATOM 659 C C . PHE A 1 83 ? -9.836 -1.039 -3.67 1 96.06 83 PHE A C 1
ATOM 661 O O . PHE A 1 83 ? -10.977 -1.065 -3.213 1 96.06 83 PHE A O 1
ATOM 668 N N . LEU A 1 84 ? -9.234 -2.098 -4.098 1 97.44 84 LEU A N 1
ATOM 669 C CA . LEU A 1 84 ? -9.719 -3.465 -3.916 1 97.44 84 LEU A CA 1
ATOM 670 C C . LEU A 1 84 ? -8.688 -4.305 -3.16 1 97.44 84 LEU A C 1
ATOM 672 O O . LEU A 1 84 ? -7.488 -4.195 -3.408 1 97.44 84 LEU A O 1
ATOM 676 N N . ILE A 1 85 ? -9.172 -5.117 -2.258 1 97.62 85 ILE A N 1
ATOM 677 C CA . ILE A 1 85 ? -8.289 -5.922 -1.422 1 97.62 85 ILE A CA 1
ATOM 678 C C . ILE A 1 85 ? -8.703 -7.391 -1.508 1 97.62 85 ILE A C 1
ATOM 680 O O . ILE A 1 85 ? -9.883 -7.723 -1.376 1 97.62 85 ILE A O 1
ATOM 684 N N . ILE A 1 86 ? -7.781 -8.211 -1.772 1 98.06 86 ILE A N 1
ATOM 685 C CA . ILE A 1 86 ? -7.996 -9.648 -1.65 1 98.06 86 ILE A CA 1
ATOM 686 C C . ILE A 1 86 ? -7.074 -10.219 -0.572 1 98.06 86 ILE A C 1
ATOM 688 O O . ILE A 1 86 ? -5.887 -9.891 -0.522 1 98.06 86 ILE A O 1
ATOM 692 N N . THR A 1 87 ? -7.566 -10.992 0.358 1 98 87 THR A N 1
ATOM 693 C CA . THR A 1 87 ? -6.855 -11.836 1.312 1 98 87 THR A CA 1
ATOM 694 C C . THR A 1 87 ? -7.281 -13.297 1.164 1 98 87 THR A C 1
ATOM 696 O O . THR A 1 87 ? -8.461 -13.586 0.966 1 98 87 THR A O 1
ATOM 699 N N . ALA A 1 88 ? -6.309 -14.172 1.202 1 98.56 88 ALA A N 1
ATOM 700 C CA . ALA A 1 88 ? -6.652 -15.586 1.049 1 98.56 88 ALA A CA 1
ATOM 701 C C . ALA A 1 88 ? -5.516 -16.484 1.538 1 98.56 88 ALA A C 1
ATOM 703 O O . ALA A 1 88 ? -4.387 -16.016 1.719 1 98.56 88 ALA A O 1
ATOM 704 N N . ASN A 1 89 ? -5.863 -17.703 1.85 1 98.75 89 ASN A N 1
ATOM 705 C CA . ASN A 1 89 ? -4.887 -18.781 1.87 1 98.75 89 ASN A CA 1
ATOM 706 C C . ASN A 1 89 ? -4.574 -19.281 0.463 1 98.75 89 ASN A C 1
ATOM 708 O O . ASN A 1 89 ? -5.469 -19.375 -0.38 1 98.75 89 ASN A O 1
ATOM 712 N N . TYR A 1 90 ? -3.34 -19.578 0.252 1 98.62 90 TYR A N 1
ATOM 713 C CA . TYR A 1 90 ? -2.984 -20.156 -1.042 1 98.62 90 TYR A CA 1
ATOM 714 C C . TYR A 1 90 ? -2.27 -21.484 -0.871 1 98.62 90 TYR A C 1
ATOM 716 O O . TYR A 1 90 ? -1.585 -21.719 0.13 1 98.62 90 TYR A O 1
ATOM 724 N N . GLU A 1 91 ? -2.508 -22.344 -1.763 1 98.62 91 GLU A N 1
ATOM 725 C CA . GLU A 1 91 ? -1.772 -23.594 -1.977 1 98.62 91 GLU A CA 1
ATOM 726 C C . GLU A 1 91 ? -1.294 -23.703 -3.422 1 98.62 91 GLU A C 1
ATOM 728 O O . GLU A 1 91 ? -2.105 -23.781 -4.344 1 98.62 91 GLU A O 1
ATOM 733 N N . THR A 1 92 ? 0.01 -23.672 -3.59 1 98.38 92 THR A N 1
ATOM 734 C CA . THR A 1 92 ? 0.596 -23.719 -4.926 1 98.38 92 THR A CA 1
ATOM 735 C C . THR A 1 92 ? 1.356 -25.031 -5.137 1 98.38 92 THR A C 1
ATOM 737 O O . THR A 1 92 ? 2.33 -25.312 -4.438 1 98.38 92 THR A O 1
ATOM 740 N N . ASN A 1 93 ? 0.944 -25.766 -6.062 1 98.44 93 ASN A N 1
ATOM 741 C CA . ASN A 1 93 ? 1.7 -26.938 -6.52 1 98.44 93 ASN A CA 1
ATOM 742 C C . ASN A 1 93 ? 2.762 -26.547 -7.547 1 98.44 93 ASN A C 1
ATOM 744 O O . ASN A 1 93 ? 2.451 -25.906 -8.555 1 98.44 93 ASN A O 1
ATOM 748 N N . THR A 1 94 ? 4.004 -26.875 -7.297 1 97.75 94 THR A N 1
ATOM 749 C CA . THR A 1 94 ? 5.094 -26.453 -8.164 1 97.75 94 THR A CA 1
ATOM 750 C C . THR A 1 94 ? 5.75 -27.656 -8.836 1 97.75 94 THR A C 1
ATOM 752 O O . THR A 1 94 ? 5.73 -28.766 -8.297 1 97.75 94 THR A O 1
ATOM 755 N N . GLU A 1 95 ? 6.348 -27.484 -9.852 1 97.56 95 GLU A N 1
ATOM 756 C CA . GLU A 1 95 ? 7.043 -28.5 -10.625 1 97.56 95 GLU A CA 1
ATOM 757 C C . GLU A 1 95 ? 8.305 -28.969 -9.914 1 97.56 95 GLU A C 1
ATOM 759 O O . GLU A 1 95 ? 8.664 -30.156 -9.984 1 97.56 95 GLU A O 1
ATOM 764 N N . LYS A 1 96 ? 8.969 -28.109 -9.203 1 97.19 96 LYS A N 1
ATOM 765 C CA . LYS A 1 96 ? 10.344 -28.391 -8.82 1 97.19 96 LYS A CA 1
ATOM 766 C C . LYS A 1 96 ? 10.469 -28.594 -7.309 1 97.19 96 LYS A C 1
ATOM 768 O O . LYS A 1 96 ? 11.336 -29.344 -6.848 1 97.19 96 LYS A O 1
ATOM 773 N N . ILE A 1 97 ? 9.648 -27.906 -6.527 1 95.44 97 ILE A N 1
ATOM 774 C CA . ILE A 1 97 ? 9.984 -27.906 -5.105 1 95.44 97 ILE A CA 1
ATOM 775 C C . ILE A 1 97 ? 8.773 -28.375 -4.293 1 95.44 97 ILE A C 1
ATOM 777 O O . ILE A 1 97 ? 8.688 -28.109 -3.092 1 95.44 97 ILE A O 1
ATOM 781 N N . GLY A 1 98 ? 7.75 -28.953 -4.859 1 96.88 98 GLY A N 1
ATOM 782 C CA . GLY A 1 98 ? 6.594 -29.469 -4.145 1 96.88 98 GLY A CA 1
ATOM 783 C C . GLY A 1 98 ? 5.52 -28.422 -3.912 1 96.88 98 GLY A C 1
ATOM 784 O O . GLY A 1 98 ? 5.266 -27.594 -4.777 1 96.88 98 GLY A O 1
ATOM 785 N N . VAL A 1 99 ? 4.828 -28.547 -2.766 1 97.94 99 VAL A N 1
ATOM 786 C CA . VAL A 1 99 ? 3.68 -27.703 -2.49 1 97.94 99 VAL A CA 1
ATOM 787 C C . VAL A 1 99 ? 4.105 -26.531 -1.606 1 97.94 99 VAL A C 1
ATOM 789 O O . VAL A 1 99 ? 4.719 -26.734 -0.555 1 97.94 99 VAL A O 1
ATOM 792 N N . ALA A 1 100 ? 3.895 -25.375 -2.08 1 96.69 100 ALA A N 1
ATOM 793 C CA . ALA A 1 100 ? 4.043 -24.156 -1.275 1 96.69 100 ALA A CA 1
ATOM 794 C C . ALA A 1 100 ? 2.686 -23.641 -0.807 1 96.69 100 ALA A C 1
ATOM 796 O O . ALA A 1 100 ? 1.713 -23.656 -1.563 1 96.69 100 ALA A O 1
ATOM 797 N N . LYS A 1 101 ? 2.6 -23.25 0.454 1 98 101 LYS A N 1
ATOM 798 C CA . LYS A 1 101 ? 1.332 -22.75 0.971 1 98 101 LYS A CA 1
ATOM 799 C C . LYS A 1 101 ? 1.559 -21.609 1.957 1 98 101 LYS A C 1
ATOM 801 O O . LYS A 1 101 ? 2.65 -21.469 2.512 1 98 101 LYS A O 1
ATOM 806 N N . GLY A 1 102 ? 0.587 -20.766 2.164 1 98.31 102 GLY A N 1
ATOM 807 C CA . GLY A 1 102 ? 0.618 -19.625 3.07 1 98.31 102 GLY A CA 1
ATOM 808 C C . GLY A 1 102 ? -0.578 -18.703 2.914 1 98.31 102 GLY A C 1
ATOM 809 O O . GLY A 1 102 ? -1.661 -19.141 2.525 1 98.31 102 GLY A O 1
ATOM 810 N N . LYS A 1 103 ? -0.465 -17.531 3.377 1 98.44 103 LYS A N 1
ATOM 811 C CA . LYS A 1 103 ? -1.498 -16.5 3.293 1 98.44 103 LYS A CA 1
ATOM 812 C C . LYS A 1 103 ? -0.982 -15.258 2.568 1 98.44 103 LYS A C 1
ATOM 814 O O . LYS A 1 103 ? 0.214 -14.961 2.607 1 98.44 103 LYS A O 1
ATOM 819 N N . PHE A 1 104 ? -1.852 -14.625 1.923 1 98.56 104 PHE A N 1
ATOM 820 C CA . PHE A 1 104 ? -1.41 -13.398 1.269 1 98.56 104 PHE A CA 1
ATOM 821 C C . PHE A 1 104 ? -2.496 -12.328 1.331 1 98.56 104 PHE A C 1
ATOM 823 O O . PHE A 1 104 ? -3.662 -12.641 1.583 1 98.56 104 PHE A O 1
ATOM 830 N N . THR A 1 105 ? -2.07 -11.102 1.158 1 98.5 105 THR A N 1
ATOM 831 C CA . THR A 1 105 ? -2.902 -9.922 0.961 1 98.5 105 THR A CA 1
ATOM 832 C C . THR A 1 105 ? -2.377 -9.078 -0.199 1 98.5 105 THR A C 1
ATOM 834 O O . THR A 1 105 ? -1.178 -8.812 -0.284 1 98.5 105 THR A O 1
ATOM 837 N N . GLN A 1 106 ? -3.248 -8.742 -1.125 1 98.81 106 GLN A N 1
ATOM 838 C CA . GLN A 1 106 ? -2.932 -7.793 -2.188 1 98.81 106 GLN A CA 1
ATOM 839 C C . GLN A 1 106 ? -3.879 -6.598 -2.152 1 98.81 106 GLN A C 1
ATOM 841 O O . GLN A 1 106 ? -5.086 -6.758 -1.955 1 98.81 106 GLN A O 1
ATOM 846 N N . ILE A 1 107 ? -3.355 -5.402 -2.291 1 98.69 107 ILE A N 1
ATOM 847 C CA . ILE A 1 107 ? -4.137 -4.184 -2.469 1 98.69 107 ILE A CA 1
ATOM 848 C C . ILE A 1 107 ? -3.975 -3.67 -3.898 1 98.69 107 ILE A C 1
ATOM 850 O O . ILE A 1 107 ? -2.855 -3.43 -4.355 1 98.69 107 ILE A O 1
ATOM 854 N N . TRP A 1 108 ? -5.094 -3.559 -4.57 1 98.62 108 TRP A N 1
ATOM 855 C CA . TRP A 1 108 ? -5.18 -3.055 -5.934 1 98.62 108 TRP A CA 1
ATOM 856 C C . TRP A 1 108 ? -5.754 -1.643 -5.961 1 98.62 108 TRP A C 1
ATOM 858 O O . TRP A 1 108 ? -6.652 -1.318 -5.184 1 98.62 108 TRP A O 1
ATOM 868 N N . ARG A 1 109 ? -5.273 -0.846 -6.848 1 97.88 109 ARG A N 1
ATOM 869 C CA . ARG A 1 109 ? -5.781 0.508 -7.039 1 97.88 109 ARG A CA 1
ATOM 870 C C . ARG A 1 109 ? -6.293 0.706 -8.461 1 97.88 109 ARG A C 1
ATOM 872 O O . ARG A 1 109 ? -5.633 0.305 -9.422 1 97.88 109 ARG A O 1
ATOM 879 N N . LYS A 1 110 ? -7.41 1.313 -8.523 1 97.38 110 LYS A N 1
ATOM 880 C CA . LYS A 1 110 ? -7.941 1.73 -9.82 1 97.38 110 LYS A CA 1
ATOM 881 C C . LYS A 1 110 ? -7.441 3.121 -10.195 1 97.38 110 LYS A C 1
ATOM 883 O O . LYS A 1 110 ? -7.613 4.078 -9.438 1 97.38 110 LYS A O 1
ATOM 888 N N . THR A 1 111 ? -6.777 3.295 -11.266 1 95.25 111 THR A N 1
ATO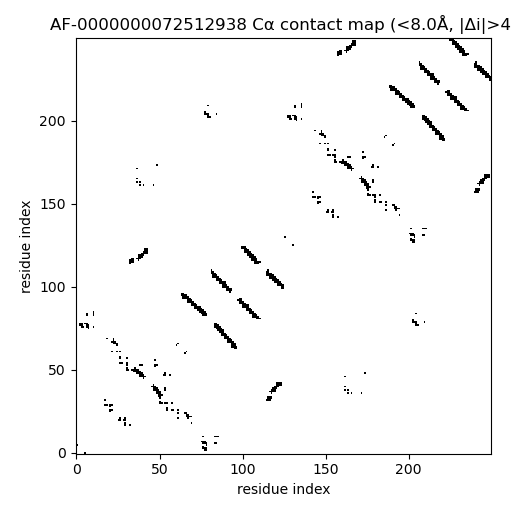M 889 C CA . THR A 1 111 ? -6.391 4.559 -11.883 1 95.25 111 THR A CA 1
ATOM 890 C C . THR A 1 111 ? -6.906 4.641 -13.312 1 95.25 111 THR A C 1
ATOM 892 O O . THR A 1 111 ? -6.422 3.922 -14.195 1 95.25 111 THR A O 1
ATOM 895 N N . GLY A 1 112 ? -7.836 5.613 -13.555 1 93.81 112 GLY A N 1
ATOM 896 C CA . GLY A 1 112 ? -8.539 5.539 -14.828 1 93.81 112 GLY A CA 1
ATOM 897 C C . GLY A 1 112 ? -9.25 4.219 -15.039 1 93.81 112 GLY A C 1
ATOM 898 O O . GLY A 1 112 ? -10.094 3.824 -14.234 1 93.81 112 GLY A O 1
ATOM 899 N N . ASP A 1 113 ? -8.883 3.477 -16.031 1 93.94 113 ASP A N 1
ATOM 900 C CA . ASP A 1 113 ? -9.531 2.203 -16.328 1 93.94 113 ASP A CA 1
ATOM 901 C C . ASP A 1 113 ? -8.617 1.027 -16 1 93.94 113 ASP A C 1
ATOM 903 O O . ASP A 1 113 ? -8.922 -0.117 -16.344 1 93.94 113 ASP A O 1
ATOM 907 N N . LYS A 1 114 ? -7.613 1.302 -15.375 1 96.75 114 LYS A N 1
ATOM 908 C CA . LYS A 1 114 ? -6.629 0.257 -15.102 1 96.75 114 LYS A CA 1
ATOM 909 C C . LYS A 1 114 ? -6.562 -0.055 -13.609 1 96.75 114 LYS A C 1
ATOM 911 O O . LYS A 1 114 ? -6.664 0.847 -12.773 1 96.75 114 LYS A O 1
ATOM 916 N N . TYR A 1 115 ? -6.43 -1.297 -13.273 1 98.38 115 TYR A N 1
ATOM 917 C CA . TYR A 1 115 ? -6.164 -1.77 -11.922 1 98.38 115 TYR A CA 1
ATOM 918 C C . TYR A 1 115 ? -4.73 -2.277 -11.789 1 98.38 115 TYR A C 1
ATOM 920 O O . TYR A 1 115 ? -4.277 -3.086 -12.602 1 98.38 115 TYR A O 1
ATOM 928 N N . THR A 1 116 ? -4.031 -1.772 -10.758 1 98.75 116 THR A N 1
ATOM 929 C CA . THR A 1 116 ? -2.68 -2.262 -10.508 1 98.75 116 THR A CA 1
ATOM 930 C C . THR A 1 116 ? -2.49 -2.613 -9.039 1 98.75 116 THR A C 1
ATOM 932 O O . THR A 1 116 ? -3.186 -2.078 -8.172 1 98.75 116 THR A O 1
ATOM 935 N N . ILE A 1 117 ? -1.594 -3.549 -8.758 1 98.88 117 ILE A N 1
ATOM 936 C CA . ILE A 1 117 ? -1.23 -3.918 -7.391 1 98.88 117 ILE A CA 1
ATOM 937 C C . ILE A 1 117 ? -0.274 -2.877 -6.812 1 98.88 117 ILE A C 1
ATOM 939 O O . ILE A 1 117 ? 0.772 -2.592 -7.398 1 98.88 117 ILE A O 1
ATOM 943 N N . ILE A 1 118 ? -0.614 -2.307 -5.648 1 98.56 118 ILE A N 1
ATOM 944 C CA . ILE A 1 118 ? 0.279 -1.318 -5.051 1 98.56 118 ILE A CA 1
ATOM 945 C C . ILE A 1 118 ? 0.959 -1.911 -3.82 1 98.56 118 ILE A C 1
ATOM 947 O O . ILE A 1 118 ? 1.979 -1.396 -3.359 1 98.56 118 ILE A O 1
ATOM 951 N N . HIS A 1 119 ? 0.438 -2.92 -3.248 1 98.69 119 HIS A N 1
ATOM 952 C CA . HIS A 1 119 ? 0.949 -3.604 -2.064 1 98.69 119 HIS A CA 1
ATOM 953 C C . HIS A 1 119 ? 0.66 -5.098 -2.125 1 98.69 119 HIS A C 1
ATOM 955 O O . HIS A 1 119 ? -0.487 -5.508 -2.32 1 98.69 119 HIS A O 1
ATOM 961 N N . ASP A 1 120 ? 1.631 -5.945 -2.086 1 98.81 120 ASP A N 1
ATOM 962 C CA . ASP A 1 120 ? 1.553 -7.402 -2.127 1 98.81 120 ASP A CA 1
ATOM 963 C C . ASP A 1 120 ? 2.373 -8.031 -1.001 1 98.81 120 ASP A C 1
ATOM 965 O O . ASP A 1 120 ? 3.59 -7.848 -0.938 1 98.81 120 ASP A O 1
ATOM 969 N N . GLU A 1 121 ? 1.737 -8.711 -0.101 1 98.44 121 GLU A N 1
ATOM 970 C CA . GLU A 1 121 ? 2.438 -9.367 1.002 1 98.44 121 GLU A CA 1
ATOM 971 C C . GLU A 1 121 ? 1.973 -10.812 1.175 1 98.44 121 GLU A C 1
ATOM 973 O O . GLU A 1 121 ? 0.789 -11.109 1.008 1 98.44 121 GLU A O 1
ATOM 978 N N . PHE A 1 122 ? 2.92 -11.672 1.475 1 98.31 122 PHE A N 1
ATOM 979 C CA . PHE A 1 122 ? 2.541 -13.07 1.647 1 98.31 122 PHE A CA 1
ATOM 980 C C . PHE A 1 122 ? 3.459 -13.766 2.648 1 98.31 122 PHE A C 1
ATOM 982 O O . PHE A 1 122 ? 4.551 -13.273 2.938 1 98.31 122 PHE A O 1
ATOM 989 N N . SER A 1 123 ? 2.955 -14.773 3.27 1 98 123 SER A N 1
ATOM 990 C CA . SER A 1 123 ? 3.721 -15.672 4.125 1 98 123 SER A CA 1
ATOM 991 C C . SER A 1 123 ? 3.883 -17.047 3.484 1 98 123 SER A C 1
ATOM 993 O O . SER A 1 123 ? 3.143 -17.391 2.562 1 98 123 SER A O 1
ATOM 995 N N . MET A 1 124 ? 4.883 -17.656 3.846 1 94.62 124 MET A N 1
ATOM 996 C CA . MET A 1 124 ? 5.074 -19.062 3.496 1 94.62 124 MET A CA 1
ATOM 997 C C . MET A 1 124 ? 5.105 -19.922 4.746 1 94.62 124 MET A C 1
ATOM 999 O O . MET A 1 124 ? 5.734 -19.562 5.746 1 94.62 124 MET A O 1
ATOM 1003 N N . GLU A 1 125 ? 4.246 -20.984 4.754 1 90 125 GLU A N 1
ATOM 1004 C CA . GLU A 1 125 ? 4.152 -21.906 5.887 1 90 125 GLU A CA 1
ATOM 1005 C C . GLU A 1 125 ? 4.891 -23.203 5.594 1 90 125 GLU A C 1
ATOM 1007 O O . GLU A 1 125 ? 5 -23.625 4.438 1 90 125 GLU A O 1
ATOM 1012 N N . MET B 1 1 ? -23.75 0.774 12.125 1 36.5 1 MET B N 1
ATOM 1013 C CA . MET B 1 1 ? -23.312 2.107 11.734 1 36.5 1 MET B CA 1
ATOM 1014 C C . MET B 1 1 ? -22.672 2.082 10.352 1 36.5 1 MET B C 1
ATOM 1016 O O . MET B 1 1 ? -22.125 1.062 9.93 1 36.5 1 MET B O 1
ATOM 1020 N N . SER B 1 2 ? -23.047 2.852 9.461 1 42.5 2 SER B N 1
ATOM 1021 C CA . SER B 1 2 ? -22.625 2.846 8.062 1 42.5 2 SER B CA 1
ATOM 1022 C C . SER B 1 2 ? -21.125 2.662 7.949 1 42.5 2 SER B C 1
ATOM 1024 O O . SER B 1 2 ? -20.359 3.086 8.828 1 42.5 2 SER B O 1
ATOM 1026 N N . CYS B 1 3 ? -20.672 1.593 7.281 1 50.06 3 CYS B N 1
ATOM 1027 C CA . CYS B 1 3 ? -19.297 1.212 7.004 1 50.06 3 CYS B CA 1
ATOM 1028 C C . CYS B 1 3 ? -18.391 2.436 6.988 1 50.06 3 CYS B C 1
ATOM 1030 O O . CYS B 1 3 ? -17.281 2.398 7.531 1 50.06 3 CYS B O 1
ATOM 1032 N N . CYS B 1 4 ? -19.016 3.68 6.602 1 58.91 4 CYS B N 1
ATOM 1033 C CA . CYS B 1 4 ? -18.234 4.895 6.457 1 58.91 4 CYS B CA 1
ATOM 1034 C C . CYS B 1 4 ? -18.016 5.574 7.809 1 58.91 4 CYS B C 1
ATOM 1036 O O . CYS B 1 4 ? -16.922 6.066 8.094 1 58.91 4 CYS B O 1
ATOM 1038 N N . GLN B 1 5 ? -18.938 5.414 8.781 1 74.94 5 GLN B N 1
ATOM 1039 C CA . GLN B 1 5 ? -18.812 6.148 10.039 1 74.94 5 GLN B CA 1
ATOM 1040 C C . GLN B 1 5 ? -17.75 5.516 10.945 1 74.94 5 GLN B C 1
ATOM 1042 O O . GLN B 1 5 ? -17.016 6.223 11.625 1 74.94 5 GLN B O 1
ATOM 1047 N N . GLU B 1 6 ? -17.672 4.285 10.875 1 89.81 6 GLU B N 1
ATOM 1048 C CA . GLU B 1 6 ? -16.703 3.566 11.695 1 89.81 6 GLU B CA 1
ATOM 1049 C C . GLU B 1 6 ? -15.266 3.91 11.281 1 89.81 6 GLU B C 1
ATOM 1051 O O . GLU B 1 6 ? -14.414 4.148 12.133 1 89.81 6 GLU B O 1
ATOM 1056 N N . ALA B 1 7 ? -15.047 4.016 10.055 1 95.56 7 ALA B N 1
ATOM 1057 C CA . ALA B 1 7 ? -13.719 4.344 9.539 1 95.56 7 ALA B CA 1
ATOM 1058 C C . ALA B 1 7 ? -13.242 5.695 10.07 1 95.56 7 ALA B C 1
ATOM 1060 O O . ALA B 1 7 ? -12.109 5.824 10.531 1 95.56 7 ALA B O 1
ATOM 1061 N N . LYS B 1 8 ? -14.102 6.68 10.031 1 96.62 8 LYS B N 1
ATOM 1062 C CA . LYS B 1 8 ? -13.742 8.023 10.469 1 96.62 8 LYS B CA 1
ATOM 1063 C C . LYS B 1 8 ? -13.484 8.062 11.969 1 96.62 8 LYS B C 1
ATOM 1065 O O . LYS B 1 8 ? -12.539 8.711 12.422 1 96.62 8 LYS B O 1
ATOM 1070 N N . SER B 1 9 ? -14.273 7.438 12.727 1 96.75 9 SER B N 1
ATOM 1071 C CA . SER B 1 9 ? -14.133 7.449 14.18 1 96.75 9 SER B CA 1
ATOM 1072 C C . SER B 1 9 ? -12.789 6.879 14.609 1 96.75 9 SER B C 1
ATOM 1074 O O . SER B 1 9 ? -12.219 7.301 15.625 1 96.75 9 SER B O 1
ATOM 1076 N N . ILE B 1 10 ? -12.242 5.918 13.867 1 96.94 10 ILE B N 1
ATOM 1077 C CA . ILE B 1 10 ? -10.961 5.301 14.188 1 96.94 10 ILE B CA 1
ATOM 1078 C C . ILE B 1 10 ? -9.82 6.137 13.609 1 96.94 10 ILE B C 1
ATOM 1080 O O . ILE B 1 10 ? -8.875 6.48 14.312 1 96.94 10 ILE B O 1
ATOM 1084 N N . LEU B 1 11 ? -9.93 6.488 12.289 1 97.94 11 LEU B N 1
ATOM 1085 C CA . LEU B 1 11 ? -8.789 7 11.539 1 97.94 11 LEU B CA 1
ATOM 1086 C C . LEU B 1 11 ? -8.609 8.492 11.766 1 97.94 11 LEU B C 1
ATOM 1088 O O . LEU B 1 11 ? -7.488 9 11.734 1 97.94 11 LEU B O 1
ATOM 1092 N N . GLN B 1 12 ? -9.664 9.258 12.016 1 97.81 12 GLN B N 1
ATOM 1093 C CA . GLN B 1 12 ? -9.531 10.703 12.164 1 97.81 12 GLN B CA 1
ATOM 1094 C C . GLN B 1 12 ? -8.617 11.055 13.336 1 97.81 12 GLN B C 1
ATOM 1096 O O . GLN B 1 12 ? -7.68 11.836 13.18 1 97.81 12 GLN B O 1
ATOM 1101 N N . PRO B 1 13 ? -8.852 10.445 14.5 1 97.88 13 PRO B N 1
ATOM 1102 C CA . PRO B 1 13 ? -7.934 10.789 15.594 1 97.88 13 PRO B CA 1
ATOM 1103 C C . PRO B 1 13 ? -6.504 10.328 15.328 1 97.88 13 PRO B C 1
ATOM 1105 O O . PRO B 1 13 ? -5.551 10.984 15.75 1 97.88 13 PRO B O 1
ATOM 1108 N N . LEU B 1 14 ? -6.25 9.156 14.68 1 98.12 14 LEU B N 1
ATOM 1109 C CA . LEU B 1 14 ? -4.922 8.688 14.305 1 98.12 14 LEU B CA 1
ATOM 1110 C C . LEU B 1 14 ? -4.227 9.695 13.398 1 98.12 14 LEU B C 1
ATOM 1112 O O . LEU B 1 14 ? -3.086 10.086 13.656 1 98.12 14 LEU B O 1
ATOM 1116 N N . PHE B 1 15 ? -4.965 10.133 12.406 1 98.69 15 PHE B N 1
ATOM 1117 C CA . PHE B 1 15 ? -4.414 11.086 11.445 1 98.69 15 PHE B CA 1
ATOM 1118 C C . PHE B 1 15 ? -4.082 12.406 12.125 1 98.69 15 PHE B C 1
ATOM 1120 O O . PHE B 1 15 ? -3.047 13.016 11.836 1 98.69 15 PHE B O 1
ATOM 1127 N N . GLU B 1 16 ? -5 12.883 12.961 1 98.25 16 GLU B N 1
ATOM 1128 C CA . GLU B 1 16 ? -4.789 14.156 13.641 1 98.25 16 GLU B CA 1
ATOM 1129 C C . GLU B 1 16 ? -3.545 14.109 14.523 1 98.25 16 GLU B C 1
ATOM 1131 O O . GLU B 1 16 ? -2.787 15.078 14.594 1 98.25 16 GLU B O 1
ATOM 1136 N N . ASN B 1 17 ? -3.322 13.023 15.164 1 98.5 17 ASN B N 1
ATOM 1137 C CA . ASN B 1 17 ? -2.125 12.875 15.984 1 98.5 17 ASN B CA 1
ATOM 1138 C C . ASN B 1 17 ? -0.864 12.805 15.125 1 98.5 17 ASN B C 1
ATOM 1140 O O . ASN B 1 17 ? 0.159 13.398 15.469 1 98.5 17 ASN B O 1
ATOM 1144 N N . TYR B 1 18 ? -0.928 12.07 14.039 1 98.75 18 TYR B N 1
ATOM 1145 C CA . TYR B 1 18 ? 0.152 12.031 13.062 1 98.75 18 TYR B CA 1
ATOM 1146 C C . TYR B 1 18 ? 0.468 13.43 12.547 1 98.75 18 TYR B C 1
ATOM 1148 O O . TYR B 1 18 ? 1.628 13.844 12.539 1 98.75 18 TYR B O 1
ATOM 1156 N N . SER B 1 19 ? -0.536 14.141 12.172 1 98.25 19 SER B N 1
ATOM 1157 C CA . SER B 1 19 ? -0.387 15.484 11.625 1 98.25 19 SER B CA 1
ATOM 1158 C C . SER B 1 19 ? 0.217 16.438 12.648 1 98.25 19 SER B C 1
ATOM 1160 O O . SER B 1 19 ? 1.058 17.281 12.312 1 98.25 19 SER B O 1
ATOM 1162 N N . LYS B 1 20 ? -0.219 16.281 13.844 1 98.25 20 LYS B N 1
ATOM 1163 C CA . LYS B 1 20 ? 0.279 17.125 14.922 1 98.25 20 LYS B CA 1
ATOM 1164 C C . LYS B 1 20 ? 1.783 16.953 15.117 1 98.25 20 LYS B C 1
ATOM 1166 O O . LYS B 1 20 ? 2.5 17.906 15.383 1 98.25 20 LYS B O 1
ATOM 1171 N N . GLN B 1 21 ? 2.262 15.672 15 1 98.62 21 GLN B N 1
ATOM 1172 C CA . GLN B 1 21 ? 3.697 15.438 15.109 1 98.62 21 GLN B CA 1
ATOM 1173 C C . GLN B 1 21 ? 4.461 16.219 14.039 1 98.62 21 GLN B C 1
ATOM 1175 O O . GLN B 1 21 ? 5.512 16.797 14.32 1 98.62 21 GLN B O 1
ATOM 1180 N N . LEU B 1 22 ? 3.953 16.266 12.828 1 98.19 22 LEU B N 1
ATOM 1181 C CA . LEU B 1 22 ? 4.594 16.984 11.734 1 98.19 22 LEU B CA 1
ATOM 1182 C C . LEU B 1 22 ? 4.531 18.484 11.961 1 98.19 22 LEU B C 1
ATOM 1184 O O . LEU B 1 22 ? 5.52 19.188 11.75 1 98.19 22 LEU B O 1
ATOM 1188 N N . GLU B 1 23 ? 3.381 18.953 12.398 1 97.75 23 GLU B N 1
ATOM 1189 C CA . GLU B 1 23 ? 3.18 20.375 12.641 1 97.75 23 GLU B CA 1
ATOM 1190 C C . GLU B 1 23 ? 4.137 20.891 13.711 1 97.75 23 GLU B C 1
ATOM 1192 O O . GLU B 1 23 ? 4.617 22.016 13.617 1 97.75 23 GLU B O 1
ATOM 1197 N N . GLU B 1 24 ? 4.422 20.062 14.656 1 96.75 24 GLU B N 1
ATOM 1198 C CA . GLU B 1 24 ? 5.277 20.453 15.773 1 96.75 24 GLU B CA 1
ATOM 1199 C C . GLU B 1 24 ? 6.73 20.078 15.516 1 96.75 24 GLU B C 1
ATOM 1201 O O . GLU B 1 24 ? 7.574 20.188 16.406 1 96.75 24 GLU B O 1
ATOM 1206 N N . GLN B 1 25 ? 7.039 19.562 14.344 1 97.88 25 GLN B N 1
ATOM 1207 C CA . GLN B 1 25 ? 8.375 19.25 13.844 1 97.88 25 GLN B CA 1
ATOM 1208 C C . GLN B 1 25 ? 8.992 18.094 14.617 1 97.88 25 GLN B C 1
ATOM 1210 O O . GLN B 1 25 ? 10.195 18.094 14.891 1 97.88 25 GLN B O 1
ATOM 1215 N N . HIS B 1 26 ? 8.156 17.219 15.086 1 98.31 26 HIS B N 1
ATOM 1216 C CA . HIS B 1 26 ? 8.594 15.953 15.664 1 98.31 26 HIS B CA 1
ATOM 1217 C C . HIS B 1 26 ? 8.703 14.867 14.602 1 98.31 26 HIS B C 1
ATOM 1219 O O . HIS B 1 26 ? 7.988 13.859 14.656 1 98.31 26 HIS B O 1
ATOM 1225 N N . VAL B 1 27 ? 9.664 14.938 13.797 1 98.25 27 VAL B N 1
ATOM 1226 C CA . VAL B 1 27 ? 9.82 14.117 12.602 1 98.25 27 VAL B CA 1
ATOM 1227 C C . VAL B 1 27 ? 10 12.648 13 1 98.25 27 VAL B C 1
ATOM 1229 O O . VAL B 1 27 ? 9.406 11.758 12.391 1 98.25 27 VAL B O 1
ATOM 1232 N N . ASP B 1 28 ? 10.789 12.375 14.047 1 98.25 28 ASP B N 1
ATOM 1233 C CA . ASP B 1 28 ? 11.016 11.008 14.492 1 98.25 28 ASP B CA 1
ATOM 1234 C C . ASP B 1 28 ? 9.719 10.344 14.938 1 98.25 28 ASP B C 1
ATOM 1236 O O . ASP B 1 28 ? 9.461 9.18 14.625 1 98.25 28 ASP B O 1
ATOM 1240 N N . LYS B 1 29 ? 8.93 11.055 15.672 1 98.62 29 LYS B N 1
ATOM 1241 C CA . LYS B 1 29 ? 7.645 10.531 16.141 1 98.62 29 LYS B CA 1
ATOM 1242 C C . LYS B 1 29 ? 6.688 10.305 14.969 1 98.62 29 LYS B C 1
ATOM 1244 O O . LYS B 1 29 ? 5.957 9.312 14.945 1 98.62 29 LYS B O 1
ATOM 1249 N N . ALA B 1 30 ? 6.68 11.266 13.992 1 98.75 30 ALA B N 1
ATOM 1250 C CA . ALA B 1 30 ? 5.84 11.109 12.805 1 98.75 30 ALA B CA 1
ATOM 1251 C C . ALA B 1 30 ? 6.242 9.867 12.008 1 98.75 30 ALA B C 1
ATOM 1253 O O . ALA B 1 30 ? 5.379 9.125 11.523 1 98.75 30 ALA B O 1
ATOM 1254 N N . ALA B 1 31 ? 7.547 9.672 11.891 1 98.75 31 ALA B N 1
ATOM 1255 C CA . ALA B 1 31 ? 8.062 8.547 11.117 1 98.75 31 ALA B CA 1
ATOM 1256 C C . ALA B 1 31 ? 7.613 7.215 11.711 1 98.75 31 ALA B C 1
ATOM 1258 O O . ALA B 1 31 ? 7.465 6.223 10.992 1 98.75 31 ALA B O 1
ATOM 1259 N N . GLU B 1 32 ? 7.348 7.176 13.016 1 98.31 32 GLU B N 1
ATOM 1260 C CA . GLU B 1 32 ? 6.953 5.949 13.711 1 98.31 32 GLU B CA 1
ATOM 1261 C C . GLU B 1 32 ? 5.574 5.48 13.258 1 98.31 32 GLU B C 1
ATOM 1263 O O . GLU B 1 32 ? 5.199 4.328 13.492 1 98.31 32 GLU B O 1
ATOM 1268 N N . TYR B 1 33 ? 4.812 6.348 12.656 1 98.81 33 TYR B N 1
ATOM 1269 C CA . TYR B 1 33 ? 3.498 5.961 12.164 1 98.81 33 TYR B CA 1
ATOM 1270 C C . TYR B 1 33 ? 3.617 5.129 10.891 1 98.81 33 TYR B C 1
ATOM 1272 O O . TYR B 1 33 ? 2.66 4.465 10.484 1 98.81 33 TYR B O 1
ATOM 1280 N N . TYR B 1 34 ? 4.758 5.203 10.219 1 98.81 34 TYR B N 1
ATOM 1281 C CA . TYR B 1 34 ? 4.934 4.453 8.977 1 98.81 34 TYR B CA 1
ATOM 1282 C C . TYR B 1 34 ? 5.395 3.027 9.266 1 98.81 34 TYR B C 1
ATOM 1284 O O . TYR B 1 34 ? 6.234 2.805 10.141 1 98.81 34 TYR B O 1
ATOM 1292 N N . ASP B 1 35 ? 4.82 2.082 8.531 1 98.12 35 ASP B N 1
ATOM 1293 C CA . ASP B 1 35 ? 5.312 0.708 8.516 1 98.12 35 ASP B CA 1
ATOM 1294 C C . ASP B 1 35 ? 6.758 0.65 8.031 1 98.12 35 ASP B C 1
ATOM 1296 O O . ASP B 1 35 ? 7.207 1.526 7.293 1 98.12 35 ASP B O 1
ATOM 1300 N N . GLU B 1 36 ? 7.465 -0.401 8.484 1 96.88 36 GLU B N 1
ATOM 1301 C CA . GLU B 1 36 ? 8.859 -0.549 8.078 1 96.88 36 GLU B CA 1
ATOM 1302 C C . GLU B 1 36 ? 8.984 -0.67 6.559 1 96.88 36 GLU B C 1
ATOM 1304 O O . GLU B 1 36 ? 10.023 -0.335 5.988 1 96.88 36 GLU B O 1
ATOM 1309 N N . HIS B 1 37 ? 7.895 -1.117 5.824 1 97 37 HIS B N 1
ATOM 1310 C CA . HIS B 1 37 ? 7.934 -1.327 4.383 1 97 37 HIS B CA 1
ATOM 1311 C C . HIS B 1 37 ? 7.035 -0.33 3.656 1 97 37 HIS B C 1
ATOM 1313 O O . HIS B 1 37 ? 6.586 -0.591 2.537 1 97 37 HIS B O 1
ATOM 1319 N N . ALA B 1 38 ? 6.711 0.745 4.344 1 98.31 38 ALA B N 1
ATOM 1320 C CA . ALA B 1 38 ? 5.816 1.748 3.777 1 98.31 38 ALA B CA 1
ATOM 1321 C C . ALA B 1 38 ? 6.438 2.414 2.555 1 98.31 38 ALA B C 1
ATOM 1323 O O . ALA B 1 38 ? 7.652 2.334 2.348 1 98.31 38 ALA B O 1
ATOM 1324 N N . VAL B 1 39 ? 5.586 2.994 1.724 1 98.31 39 VAL B N 1
ATOM 1325 C CA . VAL B 1 39 ? 5.996 3.779 0.565 1 98.31 39 VAL B CA 1
ATOM 1326 C C . VAL B 1 39 ? 5.422 5.191 0.665 1 98.31 39 VAL B C 1
ATOM 1328 O O . VAL B 1 39 ? 4.25 5.367 0.998 1 98.31 39 VAL B O 1
ATOM 1331 N N . LEU B 1 40 ? 6.242 6.203 0.462 1 98.75 40 LEU B N 1
ATOM 1332 C CA . LEU B 1 40 ? 5.836 7.598 0.339 1 98.75 40 LEU B CA 1
ATOM 1333 C C . LEU B 1 40 ? 6.062 8.109 -1.081 1 98.75 40 LEU B C 1
ATOM 1335 O O . LEU B 1 40 ? 7.184 8.062 -1.591 1 98.75 40 LEU B O 1
ATOM 1339 N N . ILE B 1 41 ? 4.969 8.578 -1.724 1 98.19 41 ILE B N 1
ATOM 1340 C CA . ILE B 1 41 ? 5.008 8.992 -3.121 1 98.19 41 ILE B CA 1
ATOM 1341 C C . ILE B 1 41 ? 4.531 10.438 -3.244 1 98.19 41 ILE B C 1
ATOM 1343 O O . ILE B 1 41 ? 3.393 10.758 -2.889 1 98.19 41 ILE B O 1
ATOM 1347 N N . GLN B 1 42 ? 5.395 11.305 -3.639 1 96.94 42 GLN B N 1
ATOM 1348 C CA . GLN B 1 42 ? 4.953 12.578 -4.203 1 96.94 42 GLN B CA 1
ATOM 1349 C C . GLN B 1 42 ? 4.746 12.469 -5.711 1 96.94 42 GLN B C 1
ATOM 1351 O O . GLN B 1 42 ? 5.684 12.156 -6.449 1 96.94 42 GLN B O 1
ATOM 1356 N N . ILE B 1 43 ? 3.598 12.766 -6.152 1 94.88 43 ILE B N 1
ATOM 1357 C CA . ILE B 1 43 ? 3.283 12.633 -7.57 1 94.88 43 ILE B CA 1
ATOM 1358 C C . ILE B 1 43 ? 4.281 13.438 -8.398 1 94.88 43 ILE B C 1
ATOM 1360 O O . ILE B 1 43 ? 4.504 14.625 -8.133 1 94.88 43 ILE B O 1
ATOM 1364 N N . GLY B 1 44 ? 4.926 12.75 -9.352 1 92.94 44 GLY B N 1
ATOM 1365 C CA . GLY B 1 44 ? 5.887 13.391 -10.234 1 92.94 44 GLY B CA 1
ATOM 1366 C C . GLY B 1 44 ? 7.32 13.266 -9.742 1 92.94 44 GLY B C 1
ATOM 1367 O O . GLY B 1 44 ? 8.25 13.711 -10.422 1 92.94 44 GLY B O 1
ATOM 1368 N N . LYS B 1 45 ? 7.605 12.672 -8.594 1 94.25 45 LYS B N 1
ATOM 1369 C CA . LYS B 1 45 ? 8.945 12.5 -8.047 1 94.25 45 LYS B CA 1
ATOM 1370 C C . LYS B 1 45 ? 9.234 11.031 -7.758 1 94.25 45 LYS B C 1
ATOM 1372 O O . LYS B 1 45 ? 8.344 10.18 -7.871 1 94.25 45 LYS B O 1
ATOM 1377 N N . LYS B 1 46 ? 10.516 10.805 -7.418 1 94.06 46 LYS B N 1
ATOM 1378 C CA . LYS B 1 46 ? 10.914 9.461 -6.996 1 94.06 46 LYS B CA 1
ATOM 1379 C C . LYS B 1 46 ? 10.281 9.094 -5.652 1 94.06 46 LYS B C 1
ATOM 1381 O O . LYS B 1 46 ? 10.18 9.938 -4.762 1 94.06 46 LYS B O 1
ATOM 1386 N N . ALA B 1 47 ? 9.914 7.859 -5.48 1 98 47 ALA B N 1
ATOM 1387 C CA . ALA B 1 47 ? 9.305 7.383 -4.242 1 98 47 ALA B CA 1
ATOM 1388 C C . ALA B 1 47 ? 10.367 7.094 -3.186 1 98 47 ALA B C 1
ATOM 1390 O O . ALA B 1 47 ? 11.523 6.812 -3.516 1 98 47 ALA B O 1
ATOM 1391 N N . GLU B 1 48 ? 9.969 7.27 -1.955 1 98.44 48 GLU B N 1
ATOM 1392 C CA . GLU B 1 48 ? 10.766 6.805 -0.825 1 98.44 48 GLU B CA 1
ATOM 1393 C C . GLU B 1 48 ? 10.242 5.477 -0.288 1 98.44 48 GLU B C 1
ATOM 1395 O O . GLU B 1 48 ? 9.039 5.312 -0.081 1 98.44 48 GLU B O 1
ATOM 1400 N N . TYR B 1 49 ? 11.203 4.57 -0.069 1 98.31 49 TYR B N 1
ATOM 1401 C CA . TYR B 1 49 ? 10.82 3.223 0.338 1 98.31 49 TYR B CA 1
ATOM 1402 C C . TYR B 1 49 ? 11.367 2.893 1.721 1 98.31 49 TYR B C 1
ATOM 1404 O O . TYR B 1 49 ? 12.578 2.975 1.949 1 98.31 49 TYR B O 1
ATOM 1412 N N . GLY B 1 50 ? 10.43 2.395 2.537 1 97.75 50 GLY B N 1
ATOM 1413 C CA . GLY B 1 50 ? 10.828 2.021 3.885 1 97.75 50 GLY B CA 1
ATOM 1414 C C . GLY B 1 50 ? 10.781 3.18 4.863 1 97.75 50 GLY B C 1
ATOM 1415 O O . GLY B 1 50 ? 11.016 4.328 4.48 1 97.75 50 GLY B O 1
ATOM 1416 N N . ARG B 1 51 ? 10.656 2.91 6.168 1 98.25 51 ARG B N 1
ATOM 1417 C CA . ARG B 1 51 ? 10.453 3.902 7.215 1 98.25 51 ARG B CA 1
ATOM 1418 C C . ARG B 1 51 ? 11.664 4.82 7.344 1 98.25 51 ARG B C 1
ATOM 1420 O O . ARG B 1 51 ? 11.516 6.027 7.543 1 98.25 51 ARG B O 1
ATOM 1427 N N . GLU B 1 52 ? 12.828 4.305 7.242 1 98.12 52 GLU B N 1
ATOM 1428 C CA . GLU B 1 52 ? 14.023 5.117 7.422 1 98.12 52 GLU B CA 1
ATOM 1429 C C . GLU B 1 52 ? 14.172 6.145 6.301 1 98.12 52 GLU B C 1
ATOM 1431 O O . GLU B 1 52 ? 14.516 7.301 6.555 1 98.12 52 GLU B O 1
ATOM 1436 N N . ALA B 1 53 ? 13.953 5.676 5.09 1 98.31 53 ALA B N 1
ATOM 1437 C CA . ALA B 1 53 ? 14.008 6.605 3.965 1 98.31 53 ALA B CA 1
ATOM 1438 C C . ALA B 1 53 ? 12.914 7.668 4.078 1 98.31 53 ALA B C 1
ATOM 1440 O O . ALA B 1 53 ? 13.148 8.844 3.775 1 98.31 53 ALA B O 1
ATOM 1441 N N . ILE B 1 54 ? 11.727 7.258 4.512 1 98.69 54 ILE B N 1
ATOM 1442 C CA . ILE B 1 54 ? 10.609 8.188 4.676 1 98.69 54 ILE B CA 1
ATOM 1443 C C . ILE B 1 54 ? 10.953 9.211 5.758 1 98.69 54 ILE B C 1
ATOM 1445 O O . ILE B 1 54 ? 10.695 10.406 5.598 1 98.69 54 ILE B O 1
ATOM 1449 N N . LYS B 1 55 ? 11.57 8.766 6.844 1 98.81 55 LYS B N 1
ATOM 1450 C CA . LYS B 1 55 ? 11.992 9.672 7.906 1 98.81 55 LYS B CA 1
ATOM 1451 C C . LYS B 1 55 ? 12.914 10.766 7.367 1 98.81 55 LYS B C 1
ATOM 1453 O O . LYS B 1 55 ? 12.766 11.938 7.715 1 98.81 55 LYS B O 1
ATOM 1458 N N . ARG B 1 56 ? 13.852 10.344 6.535 1 98.62 56 ARG B N 1
ATOM 1459 C CA . ARG B 1 56 ? 14.781 11.312 5.957 1 98.62 56 ARG B CA 1
ATOM 1460 C C . ARG B 1 56 ? 14.039 12.336 5.098 1 98.62 56 ARG B C 1
ATOM 1462 O O . ARG B 1 56 ? 14.367 13.523 5.117 1 98.62 56 ARG B O 1
ATOM 1469 N N . GLU B 1 57 ? 13.109 11.852 4.332 1 98.5 57 GLU B N 1
ATOM 1470 C CA . GLU B 1 57 ? 12.336 12.758 3.49 1 98.5 57 GLU B CA 1
ATOM 1471 C C . GLU B 1 57 ? 11.508 13.727 4.332 1 98.5 57 GLU B C 1
ATOM 1473 O O . GLU B 1 57 ? 11.406 14.906 4.008 1 98.5 57 GLU B O 1
ATOM 1478 N N . LEU B 1 58 ? 10.883 13.219 5.422 1 98.44 58 LEU B N 1
ATOM 1479 C CA . LEU B 1 58 ? 10.109 14.062 6.324 1 98.44 58 LEU B CA 1
ATOM 1480 C C . LEU B 1 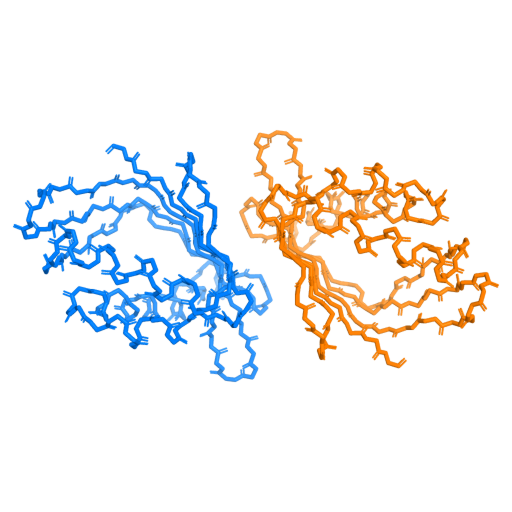58 ? 10.984 15.148 6.938 1 98.44 58 LEU B C 1
ATOM 1482 O O . LEU B 1 58 ? 10.539 16.281 7.137 1 98.44 58 LEU B O 1
ATOM 1486 N N . LYS B 1 59 ? 12.195 14.781 7.23 1 98.44 59 LYS B N 1
ATOM 1487 C CA . LYS B 1 59 ? 13.141 15.758 7.77 1 98.44 59 LYS B CA 1
ATOM 1488 C C . LYS B 1 59 ? 13.414 16.875 6.766 1 98.44 59 LYS B C 1
ATOM 1490 O O . LYS B 1 59 ? 13.5 18.047 7.141 1 98.44 59 LYS B O 1
ATOM 1495 N N . LYS B 1 60 ? 13.617 16.5 5.574 1 97.94 60 LYS B N 1
ATOM 1496 C CA . LYS B 1 60 ? 13.828 17.5 4.531 1 97.94 60 LYS B CA 1
ATOM 1497 C C . LYS B 1 60 ? 12.633 18.453 4.426 1 97.94 60 LYS B C 1
ATOM 1499 O O . LYS B 1 60 ? 12.797 19.656 4.305 1 97.94 60 LYS B O 1
ATOM 1504 N N . PHE B 1 61 ? 11.391 17.844 4.406 1 96.81 61 PHE B N 1
ATOM 1505 C CA . PHE B 1 61 ? 10.188 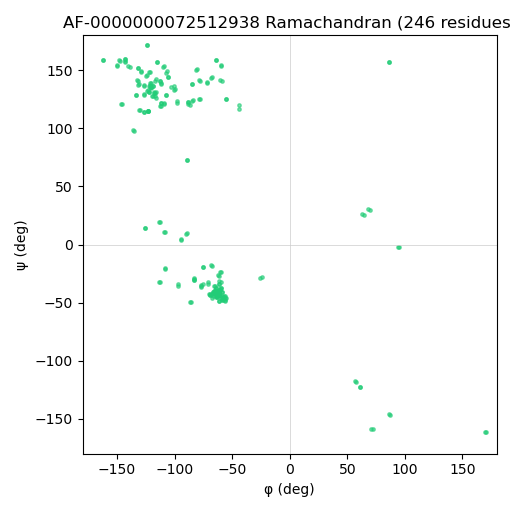18.656 4.371 1 96.81 61 PHE B CA 1
ATOM 1506 C C . PHE B 1 61 ? 10.164 19.641 5.531 1 96.81 61 PHE B C 1
ATOM 1508 O O . PHE B 1 61 ? 9.836 20.812 5.352 1 96.81 61 PHE B O 1
ATOM 1515 N N . ASP B 1 62 ? 10.461 19.141 6.66 1 97.25 62 ASP B N 1
ATOM 1516 C CA . ASP B 1 62 ? 10.477 19.953 7.871 1 97.25 62 ASP B CA 1
ATOM 1517 C C . ASP B 1 62 ? 11.445 21.125 7.738 1 97.25 62 ASP B C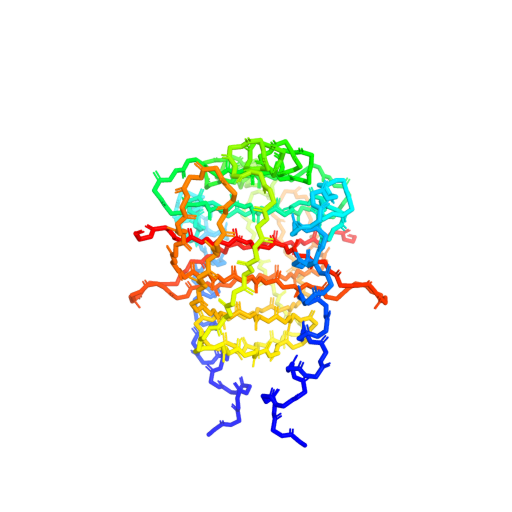 1
ATOM 1519 O O . ASP B 1 62 ? 11.133 22.25 8.133 1 97.25 62 ASP B O 1
ATOM 1523 N N . GLU B 1 63 ? 12.602 20.859 7.234 1 97.19 63 GLU B N 1
ATOM 1524 C CA . GLU B 1 63 ? 13.633 21.891 7.066 1 97.19 63 GLU B CA 1
ATOM 1525 C C . GLU B 1 63 ? 13.188 22.953 6.074 1 97.19 63 GLU B C 1
ATOM 1527 O O . GLU B 1 63 ? 13.43 24.141 6.281 1 97.19 63 GLU B O 1
ATOM 1532 N N . ILE B 1 64 ? 12.539 22.547 5.086 1 96.12 64 ILE B N 1
ATOM 1533 C CA . ILE B 1 64 ? 12.125 23.453 4.008 1 96.12 64 ILE B CA 1
ATOM 1534 C C . ILE B 1 64 ? 10.922 24.281 4.457 1 96.12 64 ILE B C 1
ATOM 1536 O O . ILE B 1 64 ? 10.828 25.469 4.133 1 96.12 64 ILE B O 1
ATOM 1540 N N . MET B 1 65 ? 10.031 23.75 5.219 1 96.31 65 MET B N 1
ATOM 1541 C CA . MET B 1 65 ? 8.75 24.391 5.516 1 96.31 65 MET B CA 1
ATOM 1542 C C . MET B 1 65 ? 8.805 25.125 6.852 1 96.31 65 MET B C 1
ATOM 1544 O O . MET B 1 65 ? 8.125 26.125 7.035 1 96.31 65 MET B O 1
ATOM 1548 N N . GLY B 1 66 ? 9.586 24.5 7.758 1 96.75 66 GLY B N 1
ATOM 1549 C CA . GLY B 1 66 ? 9.484 24.984 9.125 1 96.75 66 GLY B CA 1
ATOM 1550 C C . GLY B 1 66 ? 8.164 24.625 9.789 1 96.75 66 GLY B C 1
ATOM 1551 O O . GLY B 1 66 ? 7.543 23.625 9.43 1 96.75 66 GLY B O 1
ATOM 1552 N N . LYS B 1 67 ? 7.727 25.344 10.867 1 97.31 67 LYS B N 1
ATOM 1553 C CA . LYS B 1 67 ? 6.445 25.094 11.516 1 97.31 67 LYS B CA 1
ATOM 1554 C C . LYS B 1 67 ? 5.289 25.266 10.531 1 97.31 67 LYS B C 1
ATOM 1556 O O . LYS B 1 67 ? 5.312 26.172 9.695 1 97.31 67 LYS B O 1
ATOM 1561 N N . SER B 1 68 ? 4.363 24.391 10.68 1 97.88 68 SER B N 1
ATOM 1562 C CA . SER B 1 68 ? 3.258 24.406 9.727 1 97.88 68 SER B CA 1
ATOM 1563 C C . SER B 1 68 ? 1.952 23.969 10.383 1 97.88 68 SER B C 1
ATOM 1565 O O . SER B 1 68 ? 1.964 23.359 11.453 1 97.88 68 SER B O 1
ATOM 1567 N N . THR B 1 69 ? 0.839 24.359 9.781 1 98.25 69 THR B N 1
ATOM 1568 C CA . THR B 1 69 ? -0.494 23.891 10.148 1 98.25 69 THR B CA 1
ATOM 1569 C C . THR B 1 69 ? -1.269 23.453 8.914 1 98.25 69 THR B C 1
ATOM 1571 O O . THR B 1 69 ? -1.229 24.109 7.875 1 98.25 69 THR B O 1
ATOM 1574 N N . THR B 1 70 ? -1.953 22.312 9.102 1 98.31 70 THR B N 1
ATOM 1575 C CA . THR B 1 70 ? -2.65 21.734 7.957 1 98.31 70 THR B CA 1
ATOM 1576 C C . THR B 1 70 ? -4.152 21.672 8.211 1 98.31 70 THR B C 1
ATOM 1578 O O . THR B 1 70 ? -4.586 21.297 9.305 1 98.31 70 THR B O 1
ATOM 1581 N N . LYS B 1 71 ? -4.914 22.047 7.211 1 98.31 71 LYS B N 1
ATOM 1582 C CA . LYS B 1 71 ? -6.363 21.859 7.188 1 98.31 71 LYS B CA 1
ATOM 1583 C C . LYS B 1 71 ? -6.781 20.922 6.059 1 98.31 71 LYS B C 1
ATOM 1585 O O . LYS B 1 71 ? -6.211 20.969 4.965 1 98.31 71 LYS B O 1
ATOM 1590 N N . LEU B 1 72 ? -7.758 20.125 6.383 1 98.5 72 LEU B N 1
ATOM 1591 C CA . LEU B 1 72 ? -8.266 19.203 5.379 1 98.5 72 LEU B CA 1
ATOM 1592 C C . LEU B 1 72 ? -9.641 19.641 4.879 1 98.5 72 LEU B C 1
ATOM 1594 O O . LEU B 1 72 ? -10.391 20.281 5.609 1 98.5 72 LEU B O 1
ATOM 1598 N N . SER B 1 73 ? -9.906 19.375 3.686 1 98.5 73 SER B N 1
ATOM 1599 C CA . SER B 1 73 ? -11.242 19.5 3.117 1 98.5 73 SER B CA 1
ATOM 1600 C C . SER B 1 73 ? -11.562 18.328 2.191 1 98.5 73 SER B C 1
ATOM 1602 O O . SER B 1 73 ? -10.656 17.688 1.664 1 98.5 73 SER B O 1
ATOM 1604 N N . GLY B 1 74 ? -12.891 18.031 2.072 1 97.69 74 GLY B N 1
ATOM 1605 C CA . GLY B 1 74 ? -13.297 16.953 1.193 1 97.69 74 GLY B CA 1
ATOM 1606 C C . GLY B 1 74 ? -12.789 15.594 1.638 1 97.69 74 GLY B C 1
ATOM 1607 O O . GLY B 1 74 ? -12.547 14.719 0.809 1 97.69 74 GLY B O 1
ATOM 1608 N N . ASP B 1 75 ? -12.523 15.43 2.945 1 96.75 75 ASP B N 1
ATOM 1609 C CA . ASP B 1 75 ? -11.938 14.188 3.438 1 96.75 75 ASP B CA 1
ATOM 1610 C C . ASP B 1 75 ? -12.953 13.047 3.391 1 96.75 75 ASP B C 1
ATOM 1612 O O . ASP B 1 75 ? -14.148 13.258 3.623 1 96.75 75 ASP B O 1
ATOM 1616 N N . SER B 1 76 ? -12.484 11.977 3.018 1 96.25 76 SER B N 1
ATOM 1617 C CA . SER B 1 76 ? -13.219 10.711 3.01 1 96.25 76 SER B CA 1
ATOM 1618 C C . SER B 1 76 ? -12.453 9.625 3.76 1 96.25 76 SER B C 1
ATOM 1620 O O . SER B 1 76 ? -11.234 9.523 3.639 1 96.25 76 SER B O 1
ATOM 1622 N N . TYR B 1 77 ? -13.195 8.883 4.543 1 96.81 77 TYR B N 1
ATOM 1623 C CA . TYR B 1 77 ? -12.664 7.77 5.324 1 96.81 77 TYR B CA 1
ATOM 1624 C C . TYR B 1 77 ? -13.336 6.457 4.938 1 96.81 77 TYR B C 1
ATOM 1626 O O . TYR B 1 77 ? -14.57 6.363 4.938 1 96.81 77 TYR B O 1
ATOM 1634 N N . LEU B 1 78 ? -12.531 5.457 4.617 1 95.62 78 LEU B N 1
ATOM 1635 C CA . LEU B 1 78 ? -13.062 4.148 4.246 1 95.62 78 LEU B CA 1
ATOM 1636 C C . LEU B 1 78 ? -12.391 3.043 5.051 1 95.62 78 LEU B C 1
ATOM 1638 O O . LEU B 1 78 ? -11.234 3.186 5.465 1 95.62 78 LEU B O 1
ATOM 1642 N N . LYS B 1 79 ? -13.125 2.018 5.281 1 94.75 79 LYS B N 1
ATOM 1643 C CA . LYS B 1 79 ? -12.609 0.831 5.957 1 94.75 79 LYS B CA 1
ATOM 1644 C C . LYS B 1 79 ? -12.812 -0.419 5.105 1 94.75 79 LYS B C 1
ATOM 1646 O O . LYS B 1 79 ? -13.875 -0.604 4.512 1 94.75 79 LYS B O 1
ATOM 1651 N N . ALA B 1 80 ? -11.852 -1.196 4.945 1 92.5 80 ALA B N 1
ATOM 1652 C CA . ALA B 1 80 ? -11.891 -2.523 4.34 1 92.5 80 ALA B CA 1
ATOM 1653 C C . ALA B 1 80 ? -11.086 -3.527 5.156 1 92.5 80 ALA B C 1
ATOM 1655 O O . ALA B 1 80 ? -9.867 -3.652 4.977 1 92.5 80 ALA B O 1
ATOM 1656 N N . GLY B 1 81 ? -11.859 -4.285 5.996 1 91.56 81 GLY B N 1
ATOM 1657 C CA . GLY B 1 81 ? -11.156 -5.191 6.887 1 91.56 81 GLY B CA 1
ATOM 1658 C C . GLY B 1 81 ? -10.219 -4.48 7.844 1 91.56 81 GLY B C 1
ATOM 1659 O O . GLY B 1 81 ? -10.625 -3.555 8.547 1 91.56 81 GLY B O 1
ATOM 1660 N N . ASP B 1 82 ? -8.977 -4.871 7.762 1 94.5 82 ASP B N 1
ATOM 1661 C CA . ASP B 1 82 ? -7.965 -4.328 8.664 1 94.5 82 ASP B CA 1
ATOM 1662 C C . ASP B 1 82 ? -7.316 -3.08 8.07 1 94.5 82 ASP B C 1
ATOM 1664 O O . ASP B 1 82 ? -6.301 -2.602 8.578 1 94.5 82 ASP B O 1
ATOM 1668 N N . PHE B 1 83 ? -7.867 -2.576 6.973 1 96.06 83 PHE B N 1
ATOM 1669 C CA . PHE B 1 83 ? -7.285 -1.421 6.305 1 96.06 83 PHE B CA 1
ATOM 1670 C C . PHE B 1 83 ? -8.195 -0.204 6.434 1 96.06 83 PHE B C 1
ATOM 1672 O O . PHE B 1 83 ? -9.422 -0.327 6.363 1 96.06 83 PHE B O 1
ATOM 1679 N N . LEU B 1 84 ? -7.621 0.926 6.68 1 97.38 84 LEU B N 1
ATOM 1680 C CA . LEU B 1 84 ? -8.297 2.219 6.691 1 97.38 84 LEU B CA 1
ATOM 1681 C C . LEU B 1 84 ? -7.68 3.162 5.664 1 97.38 84 LEU B C 1
ATOM 1683 O O . LEU B 1 84 ? -6.457 3.207 5.512 1 97.38 84 LEU B O 1
ATOM 1687 N N . ILE B 1 85 ? -8.523 3.896 4.98 1 97.62 85 ILE B N 1
ATOM 1688 C CA . ILE B 1 85 ? -8.062 4.789 3.922 1 97.62 85 ILE B CA 1
ATOM 1689 C C . ILE B 1 85 ? -8.594 6.199 4.168 1 97.62 85 ILE B C 1
ATOM 1691 O O . ILE B 1 85 ? -9.789 6.383 4.43 1 97.62 85 ILE B O 1
ATOM 1695 N N . ILE B 1 86 ? -7.73 7.117 4.137 1 98.12 86 ILE B N 1
ATOM 1696 C CA . ILE B 1 86 ? -8.148 8.516 4.121 1 98.12 86 ILE B CA 1
ATOM 1697 C C . ILE B 1 86 ? -7.703 9.172 2.814 1 98.12 86 ILE B C 1
ATOM 1699 O O . ILE B 1 86 ? -6.566 8.984 2.373 1 98.12 86 ILE B O 1
ATOM 1703 N N . THR B 1 87 ? -8.555 9.875 2.104 1 98 87 THR B N 1
ATOM 1704 C CA . THR B 1 87 ? -8.297 10.781 0.989 1 98 87 THR B CA 1
ATOM 1705 C C . THR B 1 87 ? -8.828 12.18 1.298 1 98 87 THR B C 1
ATOM 1707 O O . THR B 1 87 ? -9.906 12.328 1.871 1 98 87 THR B O 1
ATOM 1710 N N . ALA B 1 88 ? -8.031 13.156 0.972 1 98.5 88 ALA B N 1
ATOM 1711 C CA . ALA B 1 88 ? -8.477 14.523 1.258 1 98.5 88 ALA B CA 1
ATOM 1712 C C . ALA B 1 88 ? -7.672 15.539 0.45 1 98.5 88 ALA B C 1
ATOM 1714 O O . ALA B 1 88 ? -6.609 15.211 -0.086 1 98.5 88 ALA B O 1
ATOM 1715 N N . ASN B 1 89 ? -8.25 16.703 0.296 1 98.75 89 ASN B N 1
ATOM 1716 C CA . ASN B 1 89 ? -7.473 17.906 -0.011 1 98.75 89 ASN B CA 1
ATOM 1717 C C . ASN B 1 89 ? -6.789 18.453 1.232 1 98.75 89 ASN B C 1
ATOM 1719 O O . ASN B 1 89 ? -7.367 18.453 2.32 1 98.75 89 ASN B O 1
ATOM 1723 N N . TYR B 1 90 ? -5.594 18.906 1.039 1 98.62 90 TYR B N 1
ATOM 1724 C CA . TYR B 1 90 ? -4.914 19.531 2.162 1 98.62 90 TYR B CA 1
ATOM 1725 C C . TYR B 1 90 ? -4.457 20.938 1.798 1 98.62 90 TYR B C 1
ATOM 1727 O O . TYR B 1 90 ? -4.164 21.219 0.634 1 98.62 90 TYR B O 1
ATOM 1735 N N . GLU B 1 91 ? -4.5 21.781 2.738 1 98.62 91 GLU B N 1
ATOM 1736 C CA . GLU B 1 91 ? -3.893 23.109 2.729 1 98.62 91 GLU B CA 1
ATOM 1737 C C . GLU B 1 91 ? -2.994 23.312 3.945 1 98.62 91 GLU B C 1
ATOM 1739 O O . GLU B 1 91 ? -3.471 23.312 5.082 1 98.62 91 GLU B O 1
ATOM 1744 N N . THR B 1 92 ? -1.703 23.438 3.67 1 98.38 92 THR B N 1
ATOM 1745 C CA . THR B 1 92 ? -0.732 23.578 4.75 1 98.38 92 THR B CA 1
ATOM 1746 C C . THR B 1 92 ? -0.111 24.984 4.734 1 98.38 92 THR B C 1
ATOM 1748 O O . THR B 1 92 ? 0.545 25.359 3.764 1 98.38 92 THR B O 1
ATOM 1751 N N . ASN B 1 93 ? -0.3 25.688 5.777 1 98.5 93 ASN B N 1
ATOM 1752 C CA . ASN B 1 93 ? 0.415 26.938 5.996 1 98.5 93 ASN B CA 1
ATOM 1753 C C . ASN B 1 93 ? 1.787 26.703 6.617 1 98.5 93 ASN B C 1
ATOM 1755 O O . ASN B 1 93 ? 1.897 26.047 7.652 1 98.5 93 ASN B O 1
ATOM 1759 N N . THR B 1 94 ? 2.826 27.188 5.98 1 97.81 94 THR B N 1
ATOM 1760 C CA . THR B 1 94 ? 4.184 26.922 6.449 1 97.81 94 THR B CA 1
ATOM 1761 C C . THR B 1 94 ? 4.863 28.203 6.898 1 97.81 94 THR B C 1
ATOM 1763 O O . THR B 1 94 ? 4.531 29.297 6.414 1 97.81 94 THR B O 1
ATOM 1766 N N . GLU B 1 95 ? 5.781 28.109 7.68 1 97.62 95 GLU B N 1
ATOM 1767 C CA . GLU B 1 95 ? 6.555 29.234 8.211 1 97.62 95 GLU B CA 1
ATOM 1768 C C . GLU B 1 95 ? 7.457 29.844 7.141 1 97.62 95 GLU B C 1
ATOM 1770 O O . GLU B 1 95 ? 7.668 31.047 7.113 1 97.62 95 GLU B O 1
ATOM 1775 N N . LYS B 1 96 ? 7.945 29.047 6.234 1 97.25 96 LYS B N 1
ATOM 1776 C CA . LYS B 1 96 ? 9.078 29.5 5.438 1 97.25 96 LYS B CA 1
ATOM 1777 C C . LYS B 1 96 ? 8.688 29.688 3.975 1 97.25 96 LYS B C 1
ATOM 1779 O O . LYS B 1 96 ? 9.266 30.516 3.271 1 97.25 96 LYS B O 1
ATOM 1784 N N . ILE B 1 97 ? 7.762 28.891 3.477 1 95.62 97 ILE B N 1
ATOM 1785 C CA . ILE B 1 97 ? 7.617 28.891 2.025 1 95.62 97 ILE B CA 1
ATOM 1786 C C . ILE B 1 97 ? 6.164 29.188 1.653 1 95.62 97 ILE B C 1
ATOM 1788 O O . ILE B 1 97 ? 5.727 28.875 0.542 1 95.62 97 ILE B O 1
ATOM 1792 N N . GLY B 1 98 ? 5.32 29.656 2.523 1 96.94 98 GLY B N 1
ATOM 1793 C CA . GLY B 1 98 ? 3.941 30.016 2.225 1 96.94 98 GLY B CA 1
ATOM 1794 C C . GLY B 1 98 ? 2.988 28.844 2.33 1 96.94 98 GLY B C 1
ATOM 1795 O O . GLY B 1 98 ? 3.133 27.984 3.215 1 96.94 98 GLY B O 1
ATOM 1796 N N . VAL B 1 99 ? 1.966 28.859 1.458 1 97.94 99 VAL B N 1
ATOM 1797 C CA . VAL B 1 99 ? 0.909 27.859 1.549 1 97.94 99 VAL B CA 1
ATOM 1798 C C . VAL B 1 99 ? 1.176 26.734 0.552 1 97.94 99 VAL B C 1
ATOM 1800 O O . VAL B 1 99 ? 1.396 26.984 -0.635 1 97.94 99 VAL B O 1
ATOM 1803 N N . ALA B 1 100 ? 1.244 25.562 1.053 1 96.75 100 ALA B N 1
ATOM 1804 C CA . ALA B 1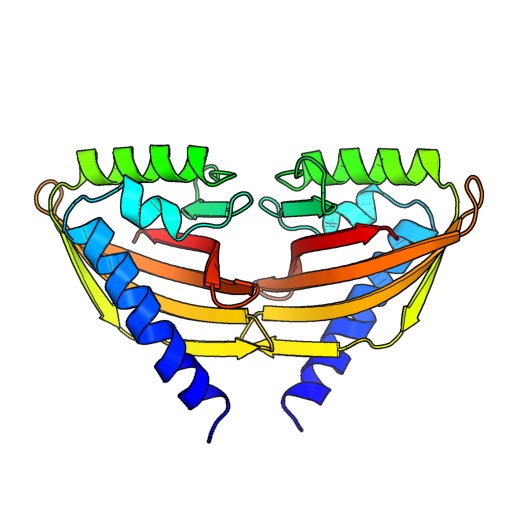 100 ? 1.273 24.375 0.22 1 96.75 100 ALA B CA 1
ATOM 1805 C C . ALA B 1 100 ? -0.087 23.672 0.205 1 96.75 100 ALA B C 1
ATOM 1807 O O . ALA B 1 100 ? -0.753 23.578 1.238 1 96.75 100 ALA B O 1
ATOM 1808 N N . LYS B 1 101 ? -0.52 23.266 -0.971 1 98 101 LYS B N 1
ATOM 1809 C CA . LYS B 1 101 ? -1.813 22.594 -1.057 1 98 101 LYS B CA 1
ATOM 1810 C C . LYS B 1 101 ? -1.783 21.469 -2.092 1 98 101 LYS B C 1
ATOM 1812 O O . LYS B 1 101 ? -0.919 21.453 -2.971 1 98 101 LYS B O 1
ATOM 1817 N N . GLY B 1 102 ? -2.666 20.516 -1.998 1 98.31 102 GLY B N 1
ATOM 1818 C CA . GLY B 1 102 ? -2.793 19.375 -2.893 1 98.31 102 GLY B CA 1
ATOM 1819 C C . GLY B 1 102 ? -3.756 18.312 -2.381 1 98.31 102 GLY B C 1
ATOM 1820 O O . GLY B 1 102 ? -4.699 18.625 -1.651 1 98.31 102 GLY B O 1
ATOM 1821 N N . LYS B 1 103 ? -3.646 17.141 -2.895 1 98.44 103 LYS B N 1
ATOM 1822 C CA . LYS B 1 103 ? -4.469 16 -2.51 1 98.44 103 LYS B CA 1
ATOM 1823 C C . LYS B 1 103 ? -3.602 14.844 -2.018 1 98.44 103 LYS B C 1
ATOM 1825 O O . LYS B 1 103 ? -2.455 14.695 -2.443 1 98.44 103 LYS B O 1
ATOM 1830 N N . PHE B 1 104 ? -4.141 14.133 -1.134 1 98.56 104 PHE B N 1
ATOM 1831 C CA . PHE B 1 104 ? -3.369 12.977 -0.684 1 98.56 104 PHE B CA 1
ATOM 1832 C C . PHE B 1 104 ? -4.281 11.789 -0.413 1 98.56 104 PHE B C 1
ATOM 1834 O O . PHE B 1 104 ? -5.492 11.945 -0.267 1 98.56 104 PHE B O 1
ATOM 1841 N N . THR B 1 105 ? -3.674 10.625 -0.42 1 98.56 105 THR B N 1
ATOM 1842 C CA . THR B 1 105 ? -4.25 9.352 0.011 1 98.56 105 THR B CA 1
ATOM 1843 C C . THR B 1 105 ? -3.281 8.602 0.922 1 98.56 105 THR B C 1
ATOM 1845 O O . THR B 1 105 ? -2.096 8.477 0.609 1 98.56 105 THR B O 1
ATOM 1848 N N . GLN B 1 106 ? -3.756 8.18 2.068 1 98.81 106 GLN B N 1
ATOM 1849 C CA . GLN B 1 106 ? -3 7.293 2.951 1 98.81 106 GLN B CA 1
ATOM 1850 C C . GLN B 1 106 ? -3.752 5.988 3.197 1 98.81 106 GLN B C 1
ATOM 1852 O O . GLN B 1 106 ? -4.965 5.996 3.408 1 98.81 106 GLN B O 1
ATOM 1857 N N . ILE B 1 107 ? -3.082 4.879 3.137 1 98.69 107 ILE B N 1
ATOM 1858 C CA . ILE B 1 107 ? -3.607 3.578 3.529 1 98.69 107 ILE B CA 1
ATOM 1859 C C . ILE B 1 107 ? -2.934 3.117 4.82 1 98.69 107 ILE B C 1
ATOM 1861 O O . ILE B 1 107 ? -1.706 3.025 4.891 1 98.69 107 ILE B O 1
ATOM 1865 N N . TRP B 1 108 ? -3.756 2.887 5.824 1 98.62 108 TRP B N 1
ATOM 1866 C CA . TRP B 1 108 ? -3.336 2.406 7.137 1 98.62 108 TRP B CA 1
ATOM 1867 C C . TRP B 1 108 ? -3.695 0.935 7.32 1 98.62 108 TRP B C 1
ATOM 1869 O O . TRP B 1 108 ? -4.754 0.489 6.875 1 98.62 108 TRP B O 1
ATOM 1879 N N . ARG B 1 109 ? -2.861 0.23 7.977 1 97.88 109 ARG B N 1
ATOM 1880 C CA . ARG B 1 109 ? -3.111 -1.172 8.297 1 97.88 109 ARG B CA 1
ATOM 1881 C C . ARG B 1 109 ? -3.109 -1.4 9.805 1 97.88 109 ARG B C 1
ATOM 1883 O O . ARG B 1 109 ? -2.229 -0.907 10.508 1 97.88 109 ARG B O 1
ATOM 1890 N N . LYS B 1 110 ? -4.086 -2.127 10.227 1 97.38 110 LYS B N 1
ATOM 1891 C CA . LYS B 1 110 ? -4.117 -2.578 11.609 1 97.38 110 LYS B CA 1
ATOM 1892 C C . LYS B 1 110 ? -3.35 -3.887 11.781 1 97.38 110 LYS B C 1
ATOM 1894 O O . LYS B 1 110 ? -3.635 -4.871 11.102 1 97.38 110 LYS B O 1
ATOM 1899 N N . THR B 1 111 ? -2.363 -3.967 12.562 1 95.31 111 THR B N 1
ATOM 1900 C CA . THR B 1 111 ? -1.646 -5.16 13 1 95.31 111 THR B CA 1
ATOM 1901 C C . THR B 1 111 ? -1.652 -5.266 14.523 1 95.31 111 THR B C 1
ATOM 1903 O O . THR B 1 111 ? -0.995 -4.48 15.203 1 95.31 111 THR B O 1
ATOM 1906 N N . GLY B 1 112 ? -2.342 -6.34 15.039 1 94 112 GLY B N 1
ATOM 1907 C CA . GLY B 1 112 ? -2.6 -6.324 16.469 1 94 112 GLY B CA 1
ATOM 1908 C C . GLY B 1 112 ? -3.365 -5.094 16.922 1 94 112 GLY B C 1
ATOM 1909 O O . GLY B 1 112 ? -4.461 -4.82 16.422 1 94 112 GLY B O 1
ATOM 1910 N N . ASP B 1 113 ? -2.811 -4.297 17.766 1 94 113 ASP B N 1
ATOM 1911 C CA . ASP B 1 113 ? -3.484 -3.109 18.281 1 94 113 ASP B CA 1
ATOM 1912 C C . ASP B 1 113 ? -2.873 -1.836 17.703 1 94 113 ASP B C 1
ATOM 1914 O O . ASP B 1 113 ? -3.188 -0.731 18.156 1 94 113 ASP B O 1
ATOM 1918 N N . LYS B 1 114 ? -2.074 -2.002 16.766 1 96.69 114 LYS B N 1
ATOM 1919 C CA . LYS B 1 114 ? -1.368 -0.85 16.219 1 96.69 114 LYS B CA 1
ATOM 1920 C C . LYS B 1 114 ? -1.817 -0.566 14.781 1 96.69 114 LYS B C 1
ATOM 1922 O O . LYS B 1 114 ? -2.072 -1.493 14.016 1 96.69 114 LYS B O 1
ATOM 1927 N N . TYR B 1 115 ? -1.954 0.663 14.445 1 98.38 115 TYR B N 1
ATOM 1928 C CA . TYR B 1 115 ? -2.193 1.133 13.086 1 98.38 115 TYR B CA 1
ATOM 1929 C C . TYR B 1 115 ? -0.951 1.807 12.516 1 98.38 115 TYR B C 1
ATOM 1931 O O . TYR B 1 115 ? -0.362 2.682 13.156 1 98.38 115 TYR B O 1
ATOM 1939 N N . THR B 1 116 ? -0.556 1.369 11.305 1 98.75 116 THR B N 1
ATOM 1940 C CA . THR B 1 116 ? 0.577 2.012 10.648 1 98.75 116 THR B CA 1
ATOM 1941 C C . THR B 1 116 ? 0.24 2.357 9.203 1 98.75 116 THR B C 1
ATOM 1943 O O . THR B 1 116 ? -0.626 1.725 8.594 1 98.75 116 THR B O 1
ATOM 1946 N N . ILE B 1 117 ? 0.875 3.383 8.672 1 98.88 117 ILE B N 1
ATOM 1947 C CA . ILE B 1 117 ? 0.732 3.768 7.273 1 98.88 117 ILE B CA 1
ATOM 1948 C C . ILE B 1 117 ? 1.573 2.844 6.395 1 98.88 117 ILE B C 1
ATOM 1950 O O . ILE B 1 117 ? 2.781 2.709 6.605 1 98.88 117 ILE B O 1
ATOM 1954 N N . ILE B 1 118 ? 0.951 2.211 5.383 1 98.56 118 ILE B N 1
ATOM 1955 C CA . ILE B 1 118 ? 1.72 1.329 4.512 1 98.56 118 ILE B CA 1
ATOM 1956 C C . ILE B 1 118 ? 1.892 1.979 3.141 1 98.56 118 ILE B C 1
ATOM 1958 O O . ILE B 1 118 ? 2.768 1.588 2.367 1 98.56 118 ILE B O 1
ATOM 1962 N N . HIS B 1 119 ? 1.096 2.895 2.787 1 98.69 119 HIS B N 1
ATOM 1963 C CA . HIS B 1 119 ? 1.107 3.609 1.517 1 98.69 119 HIS B CA 1
ATOM 1964 C C . HIS B 1 119 ? 0.673 5.059 1.697 1 98.69 119 HIS B C 1
ATOM 1966 O O . HIS B 1 119 ? -0.39 5.328 2.262 1 98.69 119 HIS B O 1
ATOM 1972 N N . ASP B 1 120 ? 1.47 6.012 1.357 1 98.81 120 ASP B N 1
ATOM 1973 C CA . ASP B 1 120 ? 1.23 7.449 1.452 1 98.81 120 ASP B CA 1
ATOM 1974 C C . ASP B 1 120 ? 1.563 8.148 0.137 1 98.81 120 ASP B C 1
ATOM 1976 O O . ASP B 1 120 ? 2.709 8.117 -0.316 1 98.81 120 ASP B O 1
ATOM 1980 N N . GLU B 1 121 ? 0.585 8.734 -0.507 1 98.38 121 GLU B N 1
ATOM 1981 C CA . GLU B 1 121 ? 0.808 9.445 -1.763 1 98.38 121 GLU B CA 1
ATOM 1982 C C . GLU B 1 121 ? 0.144 10.82 -1.744 1 98.38 121 GLU B C 1
ATOM 1984 O O . GLU B 1 121 ? -0.952 10.977 -1.201 1 98.38 121 GLU B O 1
ATOM 1989 N N . PHE B 1 122 ? 0.838 11.789 -2.311 1 98.38 122 PHE B N 1
ATOM 1990 C CA . PHE B 1 122 ? 0.26 13.125 -2.318 1 98.38 122 PHE B CA 1
ATOM 1991 C C . PHE B 1 122 ? 0.718 13.906 -3.545 1 98.38 122 PHE B C 1
ATOM 1993 O O . PHE B 1 122 ? 1.709 13.547 -4.184 1 98.38 122 PHE B O 1
ATOM 2000 N N . SER B 1 123 ? -0.08 14.844 -3.941 1 98 123 SER B N 1
ATOM 2001 C CA . SER B 1 123 ? 0.255 15.812 -4.98 1 98 123 SER B CA 1
ATOM 2002 C C . SER B 1 123 ? 0.455 17.203 -4.395 1 98 123 SER B C 1
ATOM 2004 O O . SER B 1 123 ? 0.022 17.484 -3.275 1 98 123 SER B O 1
ATOM 2006 N N . MET B 1 124 ? 1.207 17.938 -5.035 1 94.69 124 MET B N 1
ATOM 2007 C CA . MET B 1 124 ? 1.334 19.359 -4.738 1 94.69 124 MET B CA 1
ATOM 2008 C C . MET B 1 124 ? 0.863 20.219 -5.914 1 94.69 124 MET B C 1
ATOM 2010 O O . MET B 1 124 ? 1.171 19.906 -7.066 1 94.69 124 MET B O 1
ATOM 2014 N N . GLU B 1 125 ? -0.067 21.141 -5.617 1 90.12 125 GLU B N 1
ATOM 2015 C CA . GLU B 1 125 ? -0.622 22.031 -6.637 1 90.12 125 GLU B CA 1
ATOM 2016 C C . GLU B 1 125 ? 0.024 23.406 -6.582 1 90.12 125 GLU B C 1
ATOM 2018 O O . GLU B 1 125 ? 0.464 23.859 -5.52 1 90.12 125 GLU B O 1
#

Foldseek 3Di:
DPQFVVQCVPVVVVVVVLQVCLLVPVLVVNLVQADQQAWEAEPPDDIAGGSVSVSVVSNVVCVQFPHKDKDWDPWGWGDDVQKIKIKTWMWMAGDHDGIWIWIKMWIWGDDPNGIHTRYIYIYTD/DPQFVVQCVPVVVVVVVLQVCLLVPVLVVNLVQADQQAWEAEPPDDIAGGSVSVSVVSNVVCVQFPHKDKDWDPWGWGDDVQKIKIKTWMWMAGDHDGIWIWIKMWIWGDDPNGIHTRYIYIYTD